Protein AF-A0A1E4FGD4-F1 (afdb_monomer)

Structure (mmCIF, N/CA/C/O backbone):
data_AF-A0A1E4FGD4-F1
#
_entry.id   AF-A0A1E4FGD4-F1
#
loop_
_atom_site.group_PDB
_atom_site.id
_atom_site.type_symbol
_atom_site.label_atom_id
_atom_site.label_alt_id
_atom_site.label_comp_id
_atom_site.label_asym_id
_atom_site.label_entity_id
_atom_site.label_seq_id
_atom_site.pdbx_PDB_ins_code
_atom_site.Cartn_x
_atom_site.Cartn_y
_atom_site.Cartn_z
_atom_site.occupancy
_atom_site.B_iso_or_equiv
_atom_site.auth_seq_id
_atom_site.auth_comp_id
_atom_site.auth_asym_id
_atom_site.auth_atom_id
_atom_site.pdbx_PDB_model_num
ATOM 1 N N . MET A 1 1 ? -43.524 16.448 -11.138 1.00 41.69 1 MET A N 1
ATOM 2 C CA . MET A 1 1 ? -42.774 15.942 -9.971 1.00 41.69 1 MET A CA 1
ATOM 3 C C . MET A 1 1 ? -41.305 16.224 -10.233 1.00 41.69 1 MET A C 1
ATOM 5 O O . MET A 1 1 ? -40.847 15.786 -11.282 1.00 41.69 1 MET A O 1
ATOM 9 N N . PRO A 1 2 ? -40.600 17.023 -9.417 1.00 45.53 2 PRO A N 1
ATOM 10 C CA . PRO A 1 2 ? -39.187 17.277 -9.657 1.00 45.53 2 PRO A CA 1
ATOM 11 C C . PRO A 1 2 ? -38.361 16.070 -9.196 1.00 45.53 2 PRO A C 1
ATOM 13 O O . PRO A 1 2 ? -38.647 15.473 -8.159 1.00 45.53 2 PRO A O 1
ATOM 16 N N . ALA A 1 3 ? -37.373 15.699 -10.008 1.00 41.44 3 ALA A N 1
ATOM 17 C CA . ALA A 1 3 ? -36.392 14.673 -9.699 1.00 41.44 3 ALA A CA 1
ATOM 18 C C . ALA A 1 3 ? -35.548 15.123 -8.499 1.00 41.44 3 ALA A C 1
ATOM 20 O O . ALA A 1 3 ? -34.995 16.223 -8.510 1.00 41.44 3 ALA A O 1
ATOM 21 N N . ALA A 1 4 ? -35.466 14.288 -7.464 1.00 45.78 4 ALA A N 1
ATOM 22 C CA . ALA A 1 4 ? -34.500 14.485 -6.396 1.00 45.78 4 ALA A CA 1
ATOM 23 C C . ALA A 1 4 ? -33.099 14.351 -7.007 1.00 45.78 4 ALA A C 1
ATOM 25 O O . ALA A 1 4 ? -32.748 13.295 -7.533 1.00 45.78 4 ALA A O 1
ATOM 26 N N . ALA A 1 5 ? -32.328 15.437 -6.982 1.00 44.16 5 ALA A N 1
ATOM 27 C CA . ALA A 1 5 ? -30.909 15.391 -7.277 1.00 44.16 5 ALA A CA 1
ATOM 28 C C . ALA A 1 5 ? -30.266 14.468 -6.238 1.00 44.16 5 ALA A C 1
ATOM 30 O O . ALA A 1 5 ? -30.234 14.783 -5.050 1.00 44.16 5 ALA A O 1
ATOM 31 N N . GLN A 1 6 ? -29.829 13.299 -6.688 1.00 41.84 6 GLN A N 1
ATOM 32 C CA . GLN A 1 6 ? -29.060 12.364 -5.889 1.00 41.84 6 GLN A CA 1
ATOM 33 C C . GLN A 1 6 ? -27.744 13.080 -5.574 1.00 41.84 6 GLN A C 1
ATOM 35 O O . GLN A 1 6 ? -26.890 13.224 -6.447 1.00 41.84 6 GLN A O 1
ATOM 40 N N . GLN A 1 7 ? -27.642 13.652 -4.370 1.00 39.31 7 GLN A N 1
ATOM 41 C CA . GLN A 1 7 ? -26.393 14.208 -3.864 1.00 39.31 7 GLN A CA 1
ATOM 42 C C . GLN A 1 7 ? -25.360 13.095 -3.982 1.00 39.31 7 GLN A C 1
ATOM 44 O O . GLN A 1 7 ? -25.524 12.037 -3.373 1.00 39.31 7 GLN A O 1
ATOM 49 N N . ALA A 1 8 ? -24.359 13.298 -4.841 1.00 45.09 8 ALA A N 1
ATOM 50 C CA . ALA A 1 8 ? -23.223 12.401 -4.911 1.00 45.09 8 ALA A CA 1
ATOM 51 C C . ALA A 1 8 ? -22.687 12.275 -3.483 1.00 45.09 8 ALA A C 1
ATOM 53 O O . ALA A 1 8 ? -22.388 13.291 -2.851 1.00 45.09 8 ALA A O 1
ATOM 54 N N . ALA A 1 9 ? -22.673 11.054 -2.948 1.00 55.31 9 ALA A N 1
ATOM 55 C CA . ALA A 1 9 ? -22.076 10.809 -1.648 1.00 55.31 9 ALA A CA 1
ATOM 56 C C . ALA A 1 9 ? -20.643 11.349 -1.699 1.00 55.31 9 ALA A C 1
ATOM 58 O O . ALA A 1 9 ? -19.926 11.092 -2.671 1.00 55.31 9 ALA A O 1
ATOM 59 N N . ALA A 1 10 ? -20.264 12.153 -0.705 1.00 64.50 10 ALA A N 1
ATOM 60 C CA . ALA A 1 10 ? -18.902 12.652 -0.610 1.00 64.50 10 ALA A CA 1
ATOM 61 C C . ALA A 1 10 ? -17.943 11.454 -0.632 1.00 64.50 10 ALA A C 1
ATOM 63 O O . ALA A 1 10 ? -18.216 10.428 -0.003 1.00 64.50 10 ALA A O 1
ATOM 64 N N . VAL A 1 11 ? -16.852 11.569 -1.391 1.00 75.19 11 VAL A N 1
ATOM 65 C CA . VAL A 1 11 ? -15.796 10.556 -1.371 1.00 75.19 11 VAL A CA 1
ATOM 66 C C . VAL A 1 11 ? -15.314 10.458 0.080 1.00 75.19 11 VAL A C 1
ATOM 68 O O . VAL A 1 11 ? -14.989 11.495 0.655 1.00 75.19 11 VAL A O 1
ATOM 71 N N . PRO A 1 12 ? -15.263 9.263 0.692 1.00 92.25 12 PRO A N 1
ATOM 72 C CA . PRO A 1 12 ? -14.857 9.084 2.091 1.00 92.25 12 PRO A CA 1
ATOM 73 C C . PRO A 1 12 ? -13.342 9.267 2.304 1.00 92.25 12 PRO A C 1
ATOM 75 O O . PRO A 1 12 ? -12.741 8.605 3.146 1.00 92.25 12 PRO A O 1
ATOM 78 N N . LEU A 1 13 ? -12.712 10.127 1.505 1.00 94.88 13 LEU A N 1
ATOM 79 C CA . LEU A 1 13 ? -11.293 10.429 1.507 1.00 94.88 13 LEU A CA 1
ATOM 80 C C . LEU A 1 13 ? -11.126 11.945 1.538 1.00 94.88 13 LEU A C 1
ATOM 82 O O . LEU A 1 13 ? -11.563 12.642 0.624 1.00 94.88 13 LEU A O 1
ATOM 86 N N . GLU A 1 14 ? -10.451 12.430 2.565 1.00 95.12 14 GLU A N 1
ATOM 87 C CA . GLU A 1 14 ? -10.064 13.829 2.708 1.00 95.12 14 GLU A CA 1
ATOM 88 C C . GLU A 1 14 ? -8.540 13.943 2.684 1.00 95.12 14 GLU A C 1
ATOM 90 O O . GLU A 1 14 ? -7.826 12.963 2.901 1.00 95.12 14 GLU A O 1
ATOM 95 N N . ALA A 1 15 ? -8.025 15.138 2.414 1.00 94.38 15 ALA A N 1
ATOM 96 C CA . ALA A 1 15 ? -6.596 15.409 2.428 1.00 94.38 15 ALA A CA 1
ATOM 97 C C . ALA A 1 15 ? -6.291 16.562 3.385 1.00 94.38 15 ALA A C 1
ATOM 99 O O . ALA A 1 15 ? -6.990 17.576 3.405 1.00 94.38 15 ALA A O 1
ATOM 100 N N . ASN A 1 16 ? -5.234 16.404 4.173 1.00 92.62 16 ASN A N 1
ATOM 101 C CA . ASN A 1 16 ? -4.597 17.486 4.912 1.00 92.62 16 ASN A CA 1
ATOM 102 C C . ASN A 1 16 ? -3.123 17.601 4.478 1.00 92.62 16 ASN A C 1
ATOM 104 O O . ASN A 1 16 ? -2.687 16.916 3.556 1.00 92.62 16 ASN A O 1
ATOM 108 N N . SER A 1 17 ? -2.350 18.483 5.113 1.00 87.81 17 SER A N 1
ATOM 109 C CA . SER A 1 17 ? -0.953 18.742 4.731 1.00 87.81 17 SER A CA 1
ATOM 110 C C . SER A 1 17 ? -0.006 17.552 4.912 1.00 87.81 17 SER A C 1
ATOM 112 O O . SER A 1 17 ? 1.088 17.568 4.359 1.00 87.81 17 SER A O 1
ATOM 114 N N . GLU A 1 18 ? -0.391 16.545 5.695 1.00 91.44 18 GLU A N 1
ATOM 115 C CA . GLU A 1 18 ? 0.477 15.421 6.068 1.00 91.44 18 GLU A CA 1
ATOM 116 C C . GLU A 1 18 ? -0.116 14.053 5.704 1.00 91.44 18 GLU A C 1
ATOM 118 O O . GLU A 1 18 ? 0.629 13.093 5.496 1.00 91.44 18 GLU A O 1
ATOM 123 N N . HIS A 1 19 ? -1.444 13.956 5.601 1.00 96.44 19 HIS A N 1
ATOM 124 C CA . HIS A 1 19 ? -2.150 12.693 5.446 1.00 96.44 19 HIS A CA 1
ATOM 125 C C . HIS A 1 19 ? -3.320 12.781 4.467 1.00 96.44 19 HIS A C 1
ATOM 127 O O . HIS A 1 19 ? -4.030 13.787 4.392 1.00 96.44 19 HIS A O 1
ATOM 133 N N . PHE A 1 20 ? -3.593 11.653 3.816 1.00 96.81 20 PHE A N 1
ATOM 134 C CA . PHE A 1 20 ? -4.940 11.326 3.370 1.00 96.81 20 PHE A CA 1
ATOM 135 C C . PHE A 1 20 ? -5.707 10.670 4.519 1.00 96.81 20 PHE A C 1
ATOM 137 O O . PHE A 1 20 ? -5.185 9.792 5.199 1.00 96.81 20 PHE A O 1
ATOM 144 N N . VAL A 1 21 ? -6.952 11.076 4.739 1.00 97.31 21 VAL A N 1
ATOM 145 C CA . VAL A 1 21 ? -7.809 10.557 5.807 1.00 97.31 21 VAL A CA 1
ATOM 146 C C . VAL A 1 21 ? -8.969 9.802 5.177 1.00 97.31 21 VAL A C 1
ATOM 148 O O . VAL A 1 21 ? -9.847 10.401 4.561 1.00 97.31 21 VAL A O 1
ATOM 151 N N . PHE A 1 22 ? -8.962 8.480 5.319 1.00 97.50 22 PHE A N 1
ATOM 152 C CA . PHE A 1 22 ? -9.988 7.586 4.795 1.00 97.50 22 PHE A CA 1
ATOM 153 C C . PHE A 1 22 ? -10.945 7.164 5.913 1.00 97.50 22 PHE A C 1
ATOM 155 O O . PHE A 1 22 ? -10.526 6.523 6.877 1.00 97.50 22 PHE A O 1
ATOM 162 N N . SER A 1 23 ? -12.226 7.518 5.794 1.00 97.00 23 SER A N 1
ATOM 163 C CA . SER A 1 23 ? -13.243 7.239 6.818 1.00 97.00 23 SER A CA 1
ATOM 164 C C . SER A 1 23 ? -14.278 6.244 6.312 1.00 97.00 23 SER A C 1
ATOM 166 O O . SER A 1 23 ? -15.094 6.567 5.454 1.00 97.00 23 SER A O 1
ATOM 168 N N . ALA A 1 24 ? -14.277 5.031 6.857 1.00 96.25 24 ALA A N 1
ATOM 169 C CA . ALA A 1 24 ? -15.190 3.975 6.442 1.00 96.25 24 ALA A CA 1
ATOM 170 C C . ALA A 1 24 ? -15.422 2.956 7.561 1.00 96.25 24 ALA A C 1
ATOM 172 O O . ALA A 1 24 ? -14.560 2.746 8.408 1.00 96.25 24 ALA A O 1
ATOM 173 N N . LEU A 1 25 ? -16.581 2.289 7.542 1.00 95.44 25 LEU A N 1
ATOM 174 C CA . LEU A 1 25 ? -16.908 1.185 8.461 1.00 95.44 25 LEU A CA 1
ATOM 175 C C . LEU A 1 25 ? -16.686 1.526 9.948 1.00 95.44 25 LEU A C 1
ATOM 177 O O . LEU A 1 25 ? -16.095 0.740 10.690 1.00 95.44 25 LEU A O 1
ATOM 181 N N . SER A 1 26 ? -17.127 2.717 10.367 1.00 95.56 26 SER A N 1
ATOM 182 C CA . SER A 1 26 ? -16.918 3.243 11.727 1.00 95.56 26 SER A CA 1
ATOM 183 C C . SER A 1 26 ? -15.444 3.277 12.153 1.00 95.56 26 SER A C 1
ATOM 185 O O . SER A 1 26 ? -15.111 3.094 13.324 1.00 95.56 26 SER A O 1
ATOM 187 N N . GLN A 1 27 ? -14.545 3.512 11.197 1.00 97.38 27 GLN A N 1
ATOM 188 C CA . GLN A 1 27 ? -13.118 3.698 11.422 1.00 97.38 27 GLN A CA 1
ATOM 189 C C . GLN A 1 27 ? -12.598 4.876 10.592 1.00 97.38 27 GLN A C 1
ATOM 191 O O . GLN A 1 27 ? -13.089 5.148 9.495 1.00 97.38 27 GLN A O 1
ATOM 196 N N . THR A 1 28 ? -11.569 5.544 11.102 1.00 97.56 28 THR A N 1
ATOM 197 C CA . THR A 1 28 ? -10.805 6.562 10.381 1.00 97.56 28 THR A CA 1
ATOM 198 C C . THR A 1 28 ? -9.353 6.124 10.307 1.00 97.56 28 THR A C 1
ATOM 200 O O . THR A 1 28 ? -8.720 5.844 11.325 1.00 97.56 28 THR A O 1
ATOM 203 N N . LEU A 1 29 ? -8.827 6.066 9.090 1.00 98.12 29 LEU A N 1
ATOM 204 C CA . LEU A 1 29 ? -7.449 5.717 8.791 1.00 98.12 29 LEU A CA 1
ATOM 205 C C . LEU A 1 29 ? -6.731 6.951 8.249 1.00 98.12 29 LEU A C 1
ATOM 207 O O . LEU A 1 29 ? -7.117 7.481 7.211 1.00 98.12 29 LEU A O 1
ATOM 211 N N . ALA A 1 30 ? -5.688 7.397 8.941 1.00 98.00 30 ALA A N 1
ATOM 212 C CA . ALA A 1 30 ? -4.770 8.413 8.443 1.00 98.00 30 ALA A CA 1
ATOM 213 C C . ALA A 1 30 ? -3.617 7.720 7.712 1.00 98.00 30 ALA A C 1
ATOM 215 O O . ALA A 1 30 ? -2.881 6.950 8.325 1.00 98.00 30 ALA A O 1
ATOM 216 N N . LEU A 1 31 ? -3.479 7.977 6.415 1.00 97.50 31 LEU A 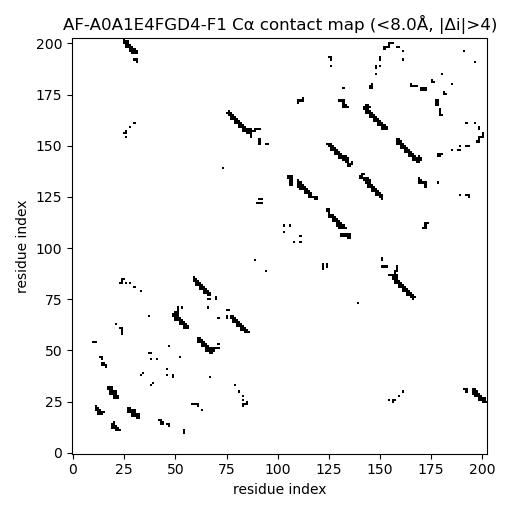N 1
ATOM 217 C CA . LEU A 1 31 ? -2.420 7.477 5.548 1.00 97.50 31 LEU A CA 1
ATOM 218 C C . LEU A 1 31 ? -1.416 8.614 5.317 1.00 97.50 31 LEU A C 1
ATOM 220 O O . LEU A 1 31 ? -1.851 9.676 4.873 1.00 97.50 31 LEU A O 1
ATOM 224 N N . PRO A 1 32 ? -0.103 8.435 5.534 1.00 97.00 32 PRO A N 1
ATOM 225 C CA . PRO A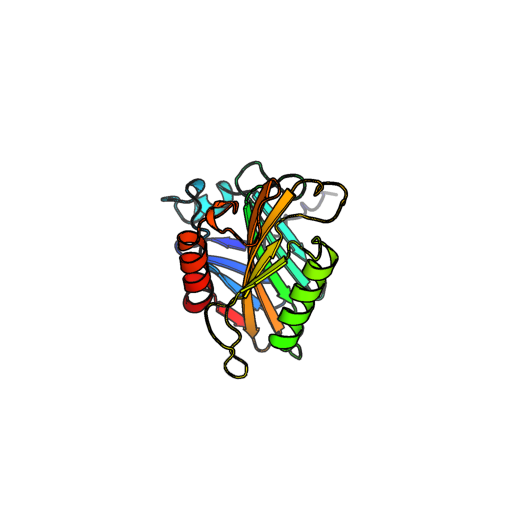 1 32 ? 0.875 9.451 5.152 1.00 97.00 32 PRO A CA 1
ATOM 226 C C . PRO A 1 32 ? 0.777 9.726 3.651 1.00 97.00 32 PRO A C 1
ATOM 228 O O . PRO A 1 32 ? 0.461 8.817 2.876 1.00 97.00 32 PRO A O 1
ATOM 231 N N . LEU A 1 33 ? 1.035 10.959 3.219 1.00 95.50 33 LEU A N 1
ATOM 232 C CA . LEU A 1 33 ? 1.022 11.265 1.787 1.00 95.50 33 LEU A CA 1
ATOM 233 C C . LEU A 1 33 ? 2.064 10.412 1.031 1.00 95.50 33 LEU A C 1
ATOM 235 O O . LEU A 1 33 ? 3.146 10.118 1.558 1.00 95.50 33 LEU A O 1
ATOM 239 N N . PRO A 1 34 ? 1.765 9.971 -0.204 1.00 93.19 34 PRO A N 1
ATOM 240 C CA . PRO A 1 34 ? 2.770 9.336 -1.028 1.00 93.19 34 PRO A CA 1
ATOM 241 C C . PRO A 1 34 ? 3.832 10.370 -1.432 1.00 93.19 34 PRO A C 1
ATOM 243 O O . PRO A 1 34 ? 3.542 11.549 -1.619 1.00 93.19 34 PRO A O 1
ATOM 246 N N . ASP A 1 35 ? 5.077 9.933 -1.573 1.00 87.50 35 ASP A N 1
ATOM 247 C CA . ASP A 1 35 ? 6.263 10.746 -1.878 1.00 87.50 35 ASP A CA 1
ATOM 248 C C . ASP A 1 35 ? 6.381 11.046 -3.378 1.00 87.50 35 ASP A C 1
ATOM 250 O O . ASP A 1 35 ? 7.458 11.148 -3.964 1.00 87.50 35 ASP A O 1
ATOM 254 N N . TRP A 1 36 ? 5.229 11.183 -4.023 1.00 91.62 36 TRP A N 1
ATOM 255 C CA . TRP A 1 36 ? 5.130 11.387 -5.449 1.00 91.62 36 TRP A CA 1
ATOM 256 C C . TRP A 1 36 ? 5.386 12.850 -5.787 1.00 91.62 36 TRP A C 1
ATOM 258 O O . TRP A 1 36 ? 4.797 13.763 -5.205 1.00 91.62 36 TRP A O 1
ATOM 268 N N . SER A 1 37 ? 6.250 13.082 -6.772 1.00 89.31 37 SER A N 1
ATOM 269 C CA . SER A 1 37 ? 6.649 14.431 -7.174 1.00 89.31 37 SER A CA 1
ATOM 270 C C . SER A 1 37 ? 5.470 15.290 -7.641 1.00 89.31 37 SER A C 1
ATOM 272 O O . SER A 1 37 ? 5.500 16.504 -7.455 1.00 89.31 37 SER A O 1
ATOM 274 N N . GLU A 1 38 ? 4.403 14.688 -8.176 1.00 88.00 38 GLU A N 1
ATOM 275 C CA . GLU A 1 38 ? 3.170 15.393 -8.548 1.00 88.00 38 GLU A CA 1
ATOM 276 C C . GLU A 1 38 ? 2.383 15.998 -7.369 1.00 88.00 38 GLU A C 1
ATOM 278 O O . GLU A 1 38 ? 1.573 16.904 -7.590 1.00 88.00 38 GLU A O 1
ATOM 283 N N . LEU A 1 39 ? 2.620 15.525 -6.141 1.00 90.50 39 LEU A N 1
ATOM 284 C CA . LEU A 1 39 ? 2.004 16.049 -4.917 1.00 90.50 39 LEU A CA 1
ATOM 285 C C . LEU A 1 39 ? 2.868 17.102 -4.218 1.00 90.50 39 LEU A C 1
ATOM 287 O O . LEU A 1 39 ? 2.376 17.833 -3.359 1.00 90.50 39 LEU A O 1
ATOM 291 N N . ALA A 1 40 ? 4.151 17.194 -4.571 1.00 88.25 40 ALA A N 1
ATOM 292 C CA . ALA A 1 40 ? 5.092 18.067 -3.887 1.00 88.25 40 ALA A CA 1
ATOM 293 C C . ALA A 1 40 ? 4.661 19.543 -3.976 1.00 88.25 40 ALA A C 1
ATOM 295 O O . ALA A 1 40 ? 4.494 20.100 -5.063 1.00 88.25 40 ALA A O 1
ATOM 296 N N . GLY A 1 41 ? 4.506 20.185 -2.814 1.00 85.00 41 GLY A N 1
ATOM 297 C CA . GLY A 1 41 ? 4.143 21.601 -2.707 1.00 85.00 41 GLY A CA 1
ATOM 298 C C . GLY A 1 41 ? 2.696 21.930 -3.086 1.00 85.00 41 GLY A C 1
ATOM 299 O O . GLY A 1 41 ? 2.381 23.105 -3.265 1.00 85.00 41 GLY A O 1
ATOM 300 N N . ALA A 1 42 ? 1.825 20.930 -3.242 1.00 90.31 42 ALA A N 1
ATOM 301 C CA . ALA A 1 42 ? 0.396 21.165 -3.389 1.00 90.31 42 ALA A CA 1
ATOM 302 C C . ALA A 1 42 ? -0.235 21.527 -2.035 1.00 90.31 42 ALA A C 1
ATOM 304 O O . ALA A 1 42 ? 0.081 20.922 -1.011 1.00 90.31 42 ALA A O 1
ATOM 305 N N . GLU A 1 43 ? -1.151 22.495 -2.049 1.00 92.19 43 GLU A N 1
ATOM 306 C CA . GLU A 1 43 ? -1.995 22.792 -0.892 1.00 92.19 43 GLU A CA 1
ATOM 307 C C . GLU A 1 43 ? -2.965 21.627 -0.622 1.00 92.19 43 GLU A C 1
ATOM 309 O O . GLU A 1 43 ? -3.336 20.913 -1.564 1.00 92.19 43 GLU A O 1
ATOM 314 N N . PRO A 1 44 ? -3.400 21.415 0.635 1.00 89.62 44 PRO A N 1
ATOM 315 C CA . PRO A 1 44 ? -4.211 20.257 1.006 1.00 89.62 44 PRO A CA 1
ATOM 316 C C . PRO A 1 44 ? -5.485 20.059 0.179 1.00 89.62 44 PRO A C 1
ATOM 318 O O . PRO A 1 44 ? -5.808 18.939 -0.213 1.00 89.62 44 PRO A O 1
ATOM 321 N N . ASP A 1 45 ? -6.184 21.148 -0.133 1.00 87.69 45 ASP A N 1
ATOM 322 C CA . ASP A 1 45 ? -7.412 21.152 -0.929 1.00 87.69 45 ASP A CA 1
ATOM 323 C C . ASP A 1 45 ? -7.177 20.791 -2.403 1.00 87.69 45 ASP A C 1
ATOM 325 O O . ASP A 1 45 ? -8.104 20.369 -3.090 1.00 87.69 45 ASP A O 1
ATOM 329 N N . MET A 1 46 ? -5.934 20.891 -2.880 1.00 91.38 46 MET A N 1
ATOM 330 C CA . MET A 1 46 ? -5.540 20.547 -4.244 1.00 91.38 46 MET A CA 1
ATOM 331 C C . MET A 1 46 ? -4.970 19.132 -4.380 1.00 91.38 46 MET A C 1
ATOM 333 O O . MET A 1 46 ? -4.767 18.679 -5.507 1.00 91.38 46 MET A O 1
ATOM 337 N N . LEU A 1 47 ? -4.664 18.430 -3.283 1.00 93.25 47 LEU A N 1
ATOM 338 C CA . LEU A 1 47 ? -3.983 17.129 -3.342 1.00 93.25 47 LEU A CA 1
ATOM 339 C C . LEU A 1 47 ? -4.799 16.081 -4.106 1.00 93.25 47 LEU A C 1
ATOM 341 O O . LEU A 1 47 ? -4.257 15.378 -4.957 1.00 93.25 47 LEU A O 1
ATOM 345 N N . LEU A 1 48 ? -6.109 16.008 -3.859 1.00 93.25 48 LEU A N 1
ATOM 346 C CA . LEU A 1 48 ? -6.979 15.030 -4.521 1.00 93.25 48 LEU A CA 1
ATOM 347 C C . LEU A 1 48 ? -7.171 15.319 -6.020 1.00 93.25 48 LEU A C 1
ATOM 349 O O . LEU A 1 48 ? -7.351 14.386 -6.799 1.00 93.25 48 LEU A O 1
ATOM 353 N N . ASP A 1 49 ? -7.017 16.573 -6.455 1.00 92.44 49 ASP A N 1
ATOM 354 C CA . ASP A 1 49 ? -7.064 16.961 -7.876 1.00 92.44 49 ASP A CA 1
ATOM 355 C C . ASP A 1 49 ? -5.798 16.548 -8.659 1.00 92.44 49 ASP A C 1
ATOM 357 O O . ASP A 1 49 ? -5.735 16.634 -9.897 1.00 92.44 49 ASP A O 1
ATOM 361 N N . ARG A 1 50 ? -4.745 16.137 -7.945 1.00 94.25 50 ARG A N 1
ATOM 362 C CA . ARG A 1 50 ? -3.447 15.728 -8.505 1.00 94.25 50 ARG A CA 1
ATOM 363 C C . ARG A 1 50 ? -3.328 14.220 -8.688 1.00 94.25 50 ARG A C 1
ATOM 365 O O . ARG A 1 50 ? -2.317 13.772 -9.219 1.00 94.25 50 ARG A O 1
ATOM 372 N N . VAL A 1 51 ? -4.344 13.456 -8.298 1.00 95.00 51 VAL A N 1
ATOM 373 C CA . VAL A 1 51 ? -4.358 11.989 -8.349 1.00 95.00 51 VAL A CA 1
ATOM 374 C C . VAL A 1 51 ? -5.649 11.477 -8.973 1.00 95.00 51 VAL A C 1
ATOM 376 O O . VAL A 1 51 ? -6.579 12.227 -9.260 1.00 95.00 51 VAL A O 1
ATOM 379 N N . SER A 1 52 ? -5.695 10.180 -9.248 1.00 95.00 52 SER A N 1
ATOM 380 C CA . SER A 1 52 ? -6.926 9.470 -9.595 1.00 95.00 52 SER A CA 1
ATOM 381 C C . SER A 1 52 ? -7.294 8.549 -8.438 1.00 95.00 52 SER A C 1
ATOM 383 O O . SER A 1 52 ? -6.451 7.793 -7.970 1.00 95.00 52 SER A O 1
ATOM 385 N N . VAL A 1 53 ? -8.531 8.642 -7.945 1.00 94.75 53 VAL A N 1
ATOM 386 C CA . VAL A 1 53 ? -8.990 7.918 -6.750 1.00 94.75 53 VAL A CA 1
ATOM 387 C C . VAL A 1 53 ? -10.134 6.978 -7.121 1.00 94.75 53 VAL A C 1
ATOM 389 O O . VAL A 1 53 ? -11.125 7.400 -7.715 1.00 94.75 53 VAL A O 1
ATOM 392 N N . SER A 1 54 ? -10.007 5.710 -6.740 1.00 95.12 54 SER A N 1
ATOM 393 C CA . SER A 1 54 ? -11.064 4.698 -6.791 1.00 95.12 54 SER A CA 1
ATOM 394 C C . SER A 1 54 ? -11.428 4.308 -5.363 1.00 95.12 54 SER A C 1
ATOM 396 O O . SER A 1 54 ? -10.557 3.959 -4.567 1.00 95.12 54 SER A O 1
ATOM 398 N N . VAL A 1 55 ? -12.715 4.374 -5.022 1.00 95.31 55 VAL A N 1
ATOM 399 C CA . VAL A 1 55 ? -13.231 3.915 -3.727 1.00 95.31 55 VAL A CA 1
ATOM 400 C C . VAL A 1 55 ? -14.256 2.820 -3.962 1.00 95.31 55 VAL A C 1
ATOM 402 O O . VAL A 1 55 ? -15.160 2.961 -4.787 1.00 95.31 55 VAL A O 1
ATOM 405 N N . ARG A 1 56 ? -14.130 1.728 -3.210 1.00 95.25 56 ARG A N 1
ATOM 406 C CA . ARG A 1 56 ? -15.097 0.630 -3.180 1.00 95.25 56 ARG A CA 1
ATOM 407 C C . ARG A 1 56 ? -15.417 0.297 -1.741 1.00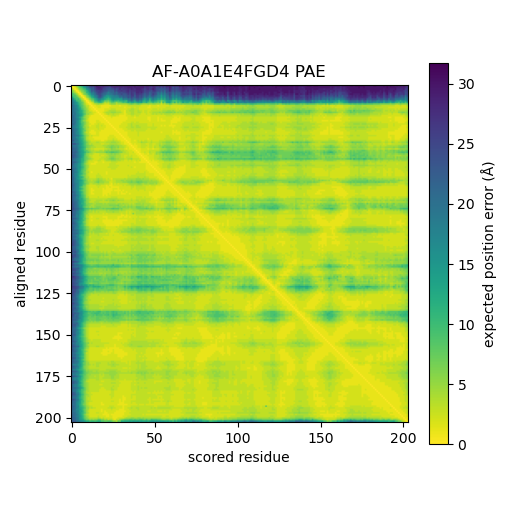 95.25 56 ARG A C 1
ATOM 409 O O . ARG A 1 56 ? -14.508 0.178 -0.929 1.00 95.25 56 ARG A O 1
ATOM 416 N N . GLN A 1 57 ? -16.690 0.122 -1.434 1.00 94.69 57 GLN A N 1
ATOM 417 C CA . GLN A 1 57 ? -17.119 -0.278 -0.106 1.00 94.69 57 GLN A CA 1
ATOM 418 C C . GLN A 1 57 ? -18.248 -1.295 -0.215 1.00 94.69 57 GLN A C 1
ATOM 420 O O . GLN A 1 57 ? -19.197 -1.095 -0.974 1.00 94.69 57 GLN A O 1
ATOM 425 N N . ASP A 1 58 ? -18.119 -2.365 0.556 1.00 92.88 58 ASP A N 1
ATOM 426 C CA . ASP A 1 58 ? -19.178 -3.306 0.894 1.00 92.88 58 ASP A CA 1
ATOM 427 C C . ASP A 1 58 ? -19.415 -3.296 2.417 1.00 92.88 58 ASP A C 1
ATOM 429 O O . ASP A 1 58 ? -18.896 -2.434 3.131 1.00 92.88 58 ASP A O 1
ATOM 433 N N . ASP A 1 59 ? -20.238 -4.218 2.918 1.00 91.69 59 ASP A N 1
ATOM 434 C CA . ASP A 1 59 ? -20.634 -4.258 4.330 1.00 91.69 59 ASP A CA 1
ATOM 435 C C . ASP A 1 59 ? -19.456 -4.498 5.291 1.00 91.69 59 ASP A C 1
ATOM 437 O O . ASP A 1 59 ? -19.530 -4.103 6.457 1.00 91.69 59 ASP A O 1
ATOM 441 N N . ASN A 1 60 ? -18.377 -5.144 4.829 1.00 94.38 60 ASN A N 1
ATOM 442 C CA . ASN A 1 60 ? -17.270 -5.572 5.687 1.00 94.38 60 ASN A CA 1
ATOM 443 C C . ASN A 1 60 ? -15.884 -5.098 5.248 1.00 94.38 60 ASN A C 1
ATOM 445 O O . ASN A 1 60 ? -14.930 -5.235 6.016 1.00 94.38 60 ASN A O 1
ATOM 449 N N . LEU A 1 61 ? -15.765 -4.554 4.041 1.00 96.25 61 LEU A N 1
ATOM 450 C CA . LEU A 1 61 ? -14.532 -4.061 3.455 1.00 96.25 61 LEU A CA 1
ATOM 451 C C . LEU A 1 61 ? -14.775 -2.711 2.782 1.00 96.25 61 LEU A C 1
ATOM 453 O O . LEU A 1 61 ? -15.628 -2.562 1.912 1.00 96.25 61 LEU A O 1
ATOM 457 N N . ALA A 1 62 ? -13.944 -1.738 3.130 1.00 97.44 62 ALA A N 1
ATOM 458 C CA . ALA A 1 62 ? -13.798 -0.501 2.388 1.00 97.44 62 ALA A CA 1
ATOM 459 C C . ALA A 1 62 ? -12.373 -0.398 1.849 1.00 97.44 62 ALA A C 1
ATOM 461 O O . ALA A 1 62 ? -11.402 -0.664 2.555 1.00 97.44 62 ALA A O 1
ATOM 462 N N . ARG A 1 63 ? -12.238 -0.013 0.587 1.00 97.62 63 ARG A N 1
ATOM 463 C CA . ARG A 1 63 ? -10.970 0.112 -0.118 1.00 97.62 63 ARG A CA 1
ATOM 464 C C . ARG A 1 63 ? -10.883 1.467 -0.790 1.00 97.62 63 ARG A C 1
ATOM 466 O O . ARG A 1 63 ? -11.822 1.887 -1.465 1.00 97.62 63 ARG A O 1
ATOM 473 N N . VAL A 1 64 ? -9.720 2.085 -0.657 1.00 97.69 64 VAL A N 1
ATOM 474 C CA . VAL A 1 64 ? -9.309 3.245 -1.439 1.00 97.69 64 VAL A CA 1
ATOM 475 C C . VAL A 1 64 ? -8.032 2.901 -2.197 1.00 97.69 64 VAL A C 1
ATOM 477 O O . VAL A 1 64 ? -7.101 2.325 -1.633 1.00 97.69 64 VAL A O 1
ATOM 480 N N . GLU A 1 65 ? -8.019 3.220 -3.483 1.00 97.69 65 GLU A N 1
ATOM 481 C CA . GLU A 1 65 ? -6.873 3.082 -4.379 1.00 97.69 65 GLU A CA 1
ATOM 482 C C . GLU A 1 65 ? -6.619 4.443 -5.026 1.00 97.69 65 GLU A C 1
ATOM 484 O O . GLU A 1 65 ? -7.524 5.066 -5.583 1.00 97.69 65 GLU A O 1
ATOM 489 N N . ILE A 1 66 ? -5.388 4.914 -4.901 1.00 97.31 66 ILE A N 1
ATOM 490 C CA . ILE A 1 66 ? -4.900 6.207 -5.355 1.00 97.31 66 ILE A CA 1
ATOM 491 C C . ILE A 1 66 ? -3.822 5.918 -6.394 1.00 97.31 66 ILE A C 1
ATOM 493 O O . ILE A 1 66 ? -2.918 5.116 -6.163 1.00 97.31 66 ILE A O 1
ATOM 497 N N . PHE A 1 67 ? -3.928 6.577 -7.538 1.00 96.81 67 PHE A N 1
ATOM 498 C CA . PHE A 1 67 ? -3.037 6.421 -8.680 1.00 96.81 67 PHE A CA 1
ATOM 499 C C . PHE A 1 67 ? -2.467 7.782 -9.090 1.00 96.81 67 PHE A C 1
ATOM 501 O O . PHE A 1 67 ? -3.139 8.807 -8.889 1.00 96.81 67 PHE A O 1
ATOM 508 N N . PRO A 1 68 ? -1.284 7.821 -9.730 1.00 94.94 68 PRO A N 1
ATOM 509 C CA . PRO A 1 68 ? -0.838 8.993 -10.470 1.00 94.94 68 PRO A CA 1
ATOM 510 C C . PRO A 1 68 ? -1.934 9.499 -11.413 1.00 94.94 68 PRO A C 1
ATOM 512 O O . PRO A 1 68 ? -2.709 8.724 -11.982 1.00 94.94 68 PRO A O 1
ATOM 515 N N . ARG A 1 69 ? -2.032 10.818 -11.593 1.00 92.44 69 ARG A N 1
ATOM 516 C CA . ARG A 1 69 ? -3.087 11.400 -12.432 1.00 92.44 69 ARG A CA 1
ATOM 517 C C . ARG A 1 69 ? -3.031 10.862 -13.861 1.00 92.44 69 ARG A C 1
ATOM 519 O O . ARG A 1 69 ? -2.027 11.013 -14.549 1.00 92.44 69 ARG A O 1
ATOM 526 N N . GLY A 1 70 ? -4.160 10.330 -14.325 1.00 90.31 70 GLY A N 1
ATOM 527 C CA . GLY A 1 70 ? -4.290 9.744 -15.661 1.00 90.31 70 GLY A CA 1
ATOM 528 C C . GLY A 1 70 ? -4.032 8.236 -15.708 1.00 90.31 70 GLY A C 1
ATOM 529 O O . GLY A 1 70 ? -4.283 7.628 -16.747 1.00 90.31 70 GLY A O 1
ATOM 530 N N . GLU A 1 71 ? -3.593 7.634 -14.602 1.00 94.44 71 GLU A N 1
ATOM 531 C CA . GLU A 1 71 ? -3.547 6.183 -14.405 1.00 94.44 71 GLU A CA 1
ATOM 532 C C . GLU A 1 71 ? -4.822 5.674 -13.703 1.00 94.44 71 GLU A C 1
ATOM 534 O O . GLU A 1 71 ? -5.665 6.449 -13.241 1.00 94.44 71 GLU A O 1
ATOM 539 N N . GLY A 1 72 ? -4.985 4.351 -13.636 1.00 92.19 72 GLY A N 1
ATOM 540 C CA . GLY A 1 72 ? -6.094 3.713 -12.928 1.00 92.19 72 GLY A CA 1
ATOM 541 C C . GLY A 1 72 ? -5.991 2.190 -12.923 1.00 92.19 72 GLY A C 1
ATOM 542 O O . GLY A 1 72 ? -5.007 1.620 -13.384 1.00 92.19 72 GLY A O 1
ATOM 543 N N . GLU A 1 73 ? -7.036 1.504 -12.456 1.00 87.56 73 GLU A N 1
ATOM 544 C CA . GLU A 1 73 ? -7.009 0.044 -12.240 1.00 87.56 73 GLU A CA 1
ATOM 545 C C . GLU A 1 73 ? -6.559 -0.774 -13.464 1.00 87.56 73 GLU A C 1
ATOM 547 O O . GLU A 1 73 ? -5.898 -1.799 -13.311 1.00 87.56 73 GLU A O 1
ATOM 552 N N . ALA A 1 74 ? -6.883 -0.321 -14.678 1.00 87.19 74 ALA A N 1
ATOM 553 C CA . ALA A 1 74 ? -6.501 -1.014 -15.906 1.00 87.19 74 ALA A CA 1
ATOM 554 C C . ALA A 1 74 ? -5.003 -0.888 -16.234 1.00 87.19 74 ALA A C 1
ATOM 556 O O . ALA A 1 74 ? -4.415 -1.825 -16.768 1.00 87.19 74 ALA A O 1
ATOM 557 N N . ILE A 1 75 ? -4.399 0.274 -15.965 1.00 87.19 75 ILE A N 1
ATOM 558 C CA . ILE A 1 75 ? -3.006 0.589 -16.296 1.00 87.19 75 ILE A CA 1
ATOM 559 C C . ILE A 1 75 ? -2.476 1.540 -15.227 1.00 87.19 75 ILE A C 1
ATOM 561 O O . ILE A 1 75 ? -2.932 2.679 -15.118 1.00 87.19 75 ILE A O 1
ATOM 565 N N . TRP A 1 76 ? -1.494 1.062 -14.473 1.00 93.69 76 TRP A N 1
ATOM 566 C CA . TRP A 1 76 ? -0.827 1.830 -13.428 1.00 93.69 76 TRP A CA 1
ATOM 567 C C . TRP A 1 76 ? 0.621 1.375 -13.247 1.00 93.69 76 TRP A C 1
ATOM 569 O O . TRP A 1 76 ? 0.931 0.190 -13.424 1.00 93.69 76 TRP A O 1
ATOM 579 N N . SER A 1 77 ? 1.482 2.327 -12.907 1.00 92.88 77 SER A N 1
ATOM 580 C CA . SER A 1 77 ? 2.899 2.142 -12.587 1.00 92.88 77 SER A CA 1
ATOM 581 C C . SER A 1 77 ? 3.154 2.237 -11.083 1.00 92.88 77 SER A C 1
ATOM 583 O O . SER A 1 77 ? 4.007 1.533 -10.546 1.00 92.88 77 SER A O 1
ATOM 585 N N . ARG A 1 78 ? 2.371 3.075 -10.394 1.00 95.25 78 ARG A N 1
ATOM 586 C CA . ARG A 1 78 ? 2.365 3.218 -8.938 1.00 95.25 78 ARG A CA 1
ATOM 587 C C . ARG A 1 78 ? 0.932 3.163 -8.430 1.00 95.25 78 ARG A C 1
ATOM 589 O O . ARG A 1 78 ? 0.034 3.748 -9.034 1.00 95.25 78 ARG A O 1
ATOM 596 N N . LEU A 1 79 ? 0.729 2.480 -7.316 1.00 96.94 79 LEU A N 1
ATOM 597 C CA . LEU A 1 79 ? -0.533 2.469 -6.595 1.00 96.94 79 LEU A CA 1
ATOM 598 C C . LEU A 1 79 ? -0.246 2.749 -5.126 1.00 96.94 79 LEU A C 1
ATOM 600 O O . LEU A 1 79 ? 0.682 2.196 -4.544 1.00 96.94 79 LEU A O 1
ATOM 604 N N . TYR A 1 80 ? -1.053 3.612 -4.524 1.00 98.12 80 TYR A N 1
ATOM 605 C CA . TYR A 1 80 ? -1.072 3.831 -3.086 1.00 98.12 80 TYR A CA 1
ATOM 606 C C . TYR A 1 80 ? -2.484 3.605 -2.579 1.00 98.12 80 TYR A C 1
ATOM 608 O O . TYR A 1 80 ? -3.443 4.039 -3.211 1.00 98.12 80 TYR A O 1
ATOM 616 N N . GLY A 1 81 ? -2.664 2.919 -1.461 1.00 97.62 81 GLY A N 1
ATOM 617 C CA . GLY A 1 81 ? -4.016 2.594 -1.048 1.00 97.62 81 GLY A CA 1
ATOM 618 C C . GLY A 1 81 ? -4.145 2.085 0.363 1.00 97.62 81 GLY A C 1
ATOM 619 O O . GLY A 1 81 ? -3.176 1.865 1.088 1.00 97.62 81 GLY A O 1
ATOM 620 N N . ALA A 1 82 ? -5.401 1.873 0.732 1.00 98.38 82 ALA A N 1
ATOM 621 C CA . ALA A 1 82 ? -5.747 1.218 1.971 1.00 98.38 82 ALA A CA 1
ATOM 622 C C . ALA A 1 82 ? -6.963 0.311 1.833 1.00 98.38 82 ALA A C 1
ATOM 624 O O . ALA A 1 82 ? -7.808 0.473 0.949 1.00 98.38 82 ALA A O 1
ATOM 625 N N . ARG A 1 83 ? -7.029 -0.663 2.736 1.00 98.00 83 ARG A N 1
ATOM 626 C CA . ARG A 1 83 ? -8.187 -1.528 2.962 1.00 98.00 83 ARG A CA 1
ATOM 627 C C . ARG A 1 83 ? -8.527 -1.466 4.440 1.00 98.00 83 ARG A C 1
ATOM 629 O O . ARG A 1 83 ? -7.635 -1.620 5.263 1.00 98.00 83 ARG A O 1
ATOM 636 N N . VAL A 1 84 ? -9.792 -1.249 4.761 1.00 98.06 84 VAL A N 1
ATOM 637 C CA . VAL A 1 84 ? -10.340 -1.229 6.118 1.00 98.06 84 VAL A CA 1
ATOM 638 C C . VAL A 1 84 ? -11.372 -2.341 6.205 1.00 98.06 84 VAL A C 1
ATOM 640 O O . VAL A 1 84 ? -12.256 -2.425 5.355 1.00 98.06 84 VAL A O 1
ATOM 643 N N . PHE A 1 85 ? -11.259 -3.184 7.223 1.00 97.38 85 PHE A N 1
ATOM 644 C CA . PHE A 1 85 ? -12.140 -4.320 7.468 1.00 97.38 85 PHE A CA 1
ATOM 645 C C . PHE A 1 85 ? -12.878 -4.116 8.795 1.00 97.38 85 PHE A C 1
ATOM 647 O O . PHE A 1 85 ? -12.253 -3.734 9.784 1.00 97.38 85 PHE A O 1
ATOM 654 N N . SER A 1 86 ? -14.177 -4.416 8.866 1.00 96.00 86 SER A N 1
ATOM 655 C CA . SER A 1 86 ? -14.994 -4.331 10.099 1.00 96.00 86 SER A CA 1
ATOM 656 C C . SER A 1 86 ? -14.913 -5.594 10.981 1.00 96.00 86 SER A C 1
ATOM 658 O O . SER A 1 86 ? -15.879 -6.002 11.624 1.00 96.00 86 SER A O 1
ATOM 660 N N . GLN A 1 87 ? -13.756 -6.262 10.996 1.00 94.69 87 GLN A N 1
ATOM 661 C CA . GLN A 1 87 ? -13.553 -7.556 11.657 1.00 94.69 87 GLN A CA 1
ATOM 662 C C . GLN A 1 87 ? -12.690 -7.408 12.918 1.00 94.69 87 GLN A C 1
ATOM 664 O O . GLN A 1 87 ? -11.491 -7.676 12.887 1.00 94.69 87 GLN A O 1
ATOM 669 N N . ALA A 1 88 ? -13.291 -6.982 14.032 1.00 94.00 88 ALA A N 1
ATOM 670 C CA . ALA A 1 88 ? -12.583 -6.722 15.298 1.00 94.00 88 ALA A CA 1
ATOM 671 C C . ALA A 1 88 ? -11.776 -7.932 15.828 1.00 94.00 88 ALA A C 1
ATOM 673 O O . ALA A 1 88 ? -10.672 -7.779 16.367 1.00 94.00 88 ALA A O 1
ATOM 674 N N . ASP A 1 89 ? -12.287 -9.145 15.606 1.00 94.94 89 ASP A N 1
ATOM 675 C CA . ASP A 1 89 ? -11.652 -10.393 16.047 1.00 94.94 89 ASP A CA 1
ATOM 676 C C . ASP A 1 89 ? -10.478 -10.835 15.153 1.00 94.94 89 ASP A C 1
ATOM 678 O O . ASP A 1 89 ? -9.729 -11.746 15.513 1.00 94.94 89 ASP A O 1
ATOM 682 N N . MET A 1 90 ? -10.271 -10.201 13.992 1.00 95.00 90 MET A N 1
ATOM 683 C CA . MET A 1 90 ? -9.144 -10.528 13.119 1.00 95.00 90 MET A CA 1
ATOM 684 C C . MET A 1 90 ? -7.818 -10.115 13.774 1.00 95.00 90 MET A C 1
ATOM 686 O O . MET A 1 90 ? -7.665 -9.012 14.308 1.00 95.00 90 MET A O 1
ATOM 690 N N . THR A 1 91 ? -6.829 -11.009 13.732 1.00 95.19 91 THR A N 1
ATOM 691 C CA . THR A 1 91 ? -5.458 -10.697 14.160 1.00 95.19 91 THR A CA 1
ATOM 692 C C . THR A 1 91 ? -4.655 -10.121 12.994 1.00 95.19 91 THR A C 1
ATOM 694 O O . THR A 1 91 ? -4.882 -10.486 11.836 1.00 95.19 91 THR A O 1
ATOM 697 N N . LEU A 1 92 ? -3.674 -9.263 13.285 1.00 95.62 92 LEU A N 1
ATOM 698 C CA . LEU A 1 92 ? -2.782 -8.726 12.251 1.00 95.62 92 LEU A CA 1
ATOM 699 C C . LEU A 1 92 ? -1.950 -9.828 11.582 1.00 95.62 92 LEU A C 1
ATOM 701 O O . LEU A 1 92 ? -1.733 -9.790 10.374 1.00 95.62 92 LEU A O 1
ATOM 705 N N . ALA A 1 93 ? -1.565 -10.864 12.332 1.00 94.88 93 ALA A N 1
ATOM 706 C CA . ALA A 1 93 ? -0.872 -12.028 11.788 1.00 94.88 93 ALA A CA 1
ATOM 707 C C . ALA A 1 93 ? -1.733 -12.805 10.774 1.00 94.88 93 ALA A C 1
ATOM 709 O O . ALA A 1 93 ? -1.233 -13.204 9.717 1.00 94.88 93 ALA A O 1
ATOM 710 N N . SER A 1 94 ? -3.030 -12.991 11.056 1.00 94.69 94 SER A N 1
ATOM 711 C CA . SER A 1 94 ? -3.971 -13.616 10.117 1.00 94.69 94 SER A CA 1
ATOM 712 C C . SER A 1 94 ? -4.148 -12.773 8.853 1.00 94.69 94 SER A C 1
ATOM 714 O O . SER A 1 94 ? -4.109 -13.321 7.753 1.00 94.69 94 SER A O 1
ATOM 716 N N . LEU A 1 95 ? -4.281 -11.450 8.998 1.00 95.38 95 LEU A N 1
ATOM 717 C CA . LEU A 1 95 ? -4.389 -10.524 7.868 1.00 95.38 95 LEU A CA 1
ATOM 718 C C . LEU A 1 95 ? -3.134 -10.558 6.982 1.00 95.38 95 LEU A C 1
ATOM 720 O O . LEU A 1 95 ? -3.240 -10.715 5.766 1.00 95.38 95 LEU A O 1
ATOM 724 N N . ARG A 1 96 ? -1.942 -10.486 7.588 1.00 95.62 96 ARG A N 1
ATOM 725 C CA . ARG A 1 96 ? -0.661 -10.595 6.875 1.00 95.62 96 ARG A CA 1
ATOM 726 C C . ARG A 1 96 ? -0.535 -11.917 6.126 1.00 95.62 96 ARG A C 1
ATOM 728 O O . ARG A 1 96 ? -0.157 -11.914 4.959 1.00 95.62 96 ARG A O 1
ATOM 735 N N . SER A 1 97 ? -0.891 -13.030 6.766 1.00 94.50 97 SER A N 1
ATOM 736 C CA . SER A 1 97 ? -0.843 -14.358 6.137 1.00 94.50 97 SER A CA 1
ATOM 737 C C . SER A 1 97 ? -1.765 -14.436 4.918 1.00 94.50 97 SER A C 1
ATOM 739 O O . SER A 1 97 ? -1.352 -14.912 3.865 1.00 94.50 97 SER A O 1
ATOM 741 N N . ALA A 1 98 ? -2.983 -13.893 5.020 1.00 93.75 98 ALA A N 1
ATOM 742 C CA . ALA A 1 98 ? -3.919 -13.853 3.900 1.00 93.75 98 ALA A CA 1
ATOM 743 C C . ALA A 1 98 ? -3.377 -13.043 2.707 1.00 93.75 98 ALA A C 1
ATOM 745 O O . ALA A 1 98 ? -3.583 -13.435 1.558 1.00 93.75 98 ALA A O 1
ATOM 746 N N . ILE A 1 99 ? -2.663 -11.942 2.965 1.00 92.44 99 ILE A N 1
ATOM 747 C CA . ILE A 1 99 ? -2.024 -11.138 1.913 1.00 92.44 99 ILE A CA 1
ATOM 748 C C . ILE A 1 99 ? -0.863 -11.899 1.267 1.00 92.44 99 ILE A C 1
ATOM 750 O O . ILE A 1 99 ? -0.821 -11.990 0.041 1.00 92.44 99 ILE A O 1
ATOM 754 N N . ILE A 1 100 ? 0.028 -12.502 2.063 1.00 92.94 100 ILE A N 1
ATOM 755 C CA . ILE A 1 100 ? 1.126 -13.344 1.551 1.00 92.94 100 ILE A CA 1
ATOM 756 C C . ILE A 1 100 ? 0.573 -14.440 0.632 1.00 92.94 100 ILE A C 1
ATOM 758 O O . ILE A 1 100 ? 1.074 -14.636 -0.473 1.00 92.94 100 ILE A O 1
ATOM 762 N N . ASP A 1 101 ? -0.503 -15.103 1.051 1.00 92.81 101 ASP A N 1
ATOM 763 C CA . ASP A 1 101 ? -1.150 -16.165 0.285 1.00 92.81 101 ASP A CA 1
ATOM 764 C C . ASP A 1 101 ? -1.704 -15.690 -1.065 1.00 92.81 101 ASP A C 1
ATOM 766 O O . ASP A 1 101 ? -1.665 -16.434 -2.047 1.00 92.81 101 ASP A O 1
ATOM 770 N N . VAL A 1 102 ? -2.264 -14.476 -1.141 1.00 88.50 102 VAL A N 1
ATOM 771 C CA . VAL A 1 102 ? -2.737 -13.903 -2.414 1.00 88.50 102 VAL A CA 1
ATOM 772 C C . VAL A 1 102 ? -1.571 -13.761 -3.381 1.00 88.50 102 VAL A C 1
ATOM 774 O O . VAL A 1 102 ? -1.648 -14.247 -4.508 1.00 88.50 102 VAL A O 1
ATOM 777 N N . TYR A 1 103 ? -0.479 -13.170 -2.917 1.00 85.50 103 TYR A N 1
ATOM 778 C CA . TYR A 1 103 ? 0.692 -12.902 -3.735 1.00 85.50 103 TYR A CA 1
ATOM 779 C C . TYR A 1 103 ? 1.467 -14.163 -4.139 1.00 85.50 103 TYR A C 1
ATOM 781 O O . TYR A 1 103 ? 1.912 -14.290 -5.282 1.00 85.50 103 TYR A O 1
ATOM 789 N N . ALA A 1 104 ? 1.541 -15.153 -3.249 1.00 88.75 104 ALA A N 1
ATOM 790 C CA . ALA A 1 104 ? 2.106 -16.465 -3.553 1.00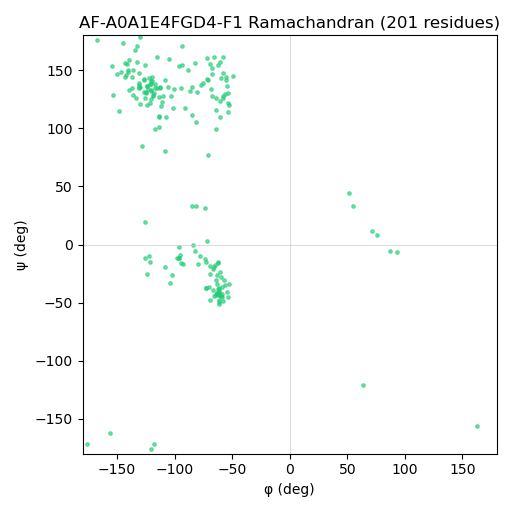 88.75 104 ALA A CA 1
ATOM 791 C C . ALA A 1 104 ? 1.350 -17.198 -4.679 1.00 88.75 104 ALA A C 1
ATOM 793 O O . ALA A 1 104 ? 1.916 -18.068 -5.337 1.00 88.75 104 ALA A O 1
ATOM 794 N N . ARG A 1 105 ? 0.073 -16.856 -4.911 1.00 90.25 105 ARG A N 1
ATOM 795 C CA . ARG A 1 105 ? -0.763 -17.439 -5.973 1.00 90.25 105 ARG A CA 1
ATOM 796 C C . ARG A 1 105 ? -0.745 -16.655 -7.284 1.00 90.25 105 ARG A C 1
ATOM 798 O O . ARG A 1 105 ? -1.184 -17.205 -8.290 1.00 90.25 105 ARG A O 1
ATOM 805 N N . THR A 1 106 ? -0.297 -15.401 -7.289 1.00 91.25 106 THR A N 1
ATOM 806 C CA . THR A 1 106 ? -0.281 -14.550 -8.493 1.00 91.25 106 THR A CA 1
ATOM 807 C C . THR A 1 106 ? 1.105 -14.435 -9.116 1.00 91.25 106 THR A C 1
ATOM 809 O O . THR A 1 106 ? 1.208 -14.237 -10.328 1.00 91.25 106 THR A O 1
ATOM 812 N N . CYS A 1 107 ? 2.164 -14.591 -8.324 1.00 93.62 107 CYS A N 1
ATOM 813 C CA . CYS A 1 107 ? 3.540 -14.492 -8.788 1.00 93.62 107 CYS A CA 1
ATOM 814 C C . CYS A 1 107 ? 4.144 -15.853 -9.173 1.00 93.62 107 CYS A C 1
ATOM 816 O O . CYS A 1 107 ? 3.746 -16.901 -8.658 1.00 93.62 107 CYS A O 1
ATOM 818 N N . ARG A 1 108 ? 5.138 -15.860 -10.068 1.00 93.69 108 ARG A N 1
ATOM 819 C CA . ARG A 1 108 ? 5.926 -17.065 -10.350 1.00 93.69 108 ARG A CA 1
ATOM 820 C C . ARG A 1 108 ? 6.774 -17.439 -9.138 1.00 93.69 108 ARG A C 1
ATOM 822 O O . ARG A 1 108 ? 7.551 -16.622 -8.652 1.00 93.69 108 ARG A O 1
ATOM 829 N N . ALA A 1 109 ? 6.672 -18.695 -8.707 1.00 88.62 109 ALA A N 1
ATOM 830 C CA . ALA A 1 109 ? 7.265 -19.188 -7.462 1.00 88.62 109 ALA A CA 1
ATOM 831 C C . ALA A 1 109 ? 8.790 -18.987 -7.344 1.00 88.62 109 ALA A C 1
ATOM 833 O O . ALA A 1 109 ? 9.292 -18.816 -6.239 1.00 88.62 109 ALA A O 1
ATOM 834 N N . ASP A 1 110 ? 9.520 -18.992 -8.462 1.00 89.81 110 ASP A N 1
ATOM 835 C CA . ASP A 1 110 ? 10.974 -18.792 -8.531 1.00 89.81 110 ASP A CA 1
ATOM 836 C C . ASP A 1 110 ? 11.404 -17.315 -8.540 1.00 89.81 110 ASP A C 1
ATOM 838 O O . ASP A 1 110 ? 12.595 -17.023 -8.565 1.00 89.81 110 ASP A O 1
ATOM 842 N N . THR A 1 111 ? 10.448 -16.384 -8.500 1.00 91.50 111 THR A N 1
ATOM 843 C CA . THR A 1 111 ? 10.688 -14.933 -8.570 1.00 91.50 111 THR A CA 1
ATOM 844 C C . THR A 1 111 ? 10.069 -14.168 -7.401 1.00 91.50 111 THR A C 1
ATOM 846 O O . THR A 1 111 ? 9.842 -12.966 -7.499 1.00 91.50 111 THR A O 1
ATOM 849 N N . ILE A 1 112 ? 9.765 -14.853 -6.297 1.00 93.31 112 ILE A N 1
ATOM 850 C CA . ILE A 1 112 ? 9.174 -14.231 -5.110 1.00 93.31 112 ILE A CA 1
ATOM 851 C C . ILE A 1 112 ? 10.249 -13.996 -4.056 1.00 93.31 112 ILE A C 1
ATOM 853 O O . ILE A 1 112 ? 10.997 -14.913 -3.714 1.00 93.31 112 ILE A O 1
ATOM 857 N N . ALA A 1 113 ? 10.253 -12.804 -3.468 1.00 92.25 113 ALA A N 1
ATOM 858 C CA . ALA A 1 113 ? 10.933 -12.546 -2.209 1.00 92.25 113 ALA A CA 1
ATOM 859 C C . ALA A 1 113 ? 10.003 -11.827 -1.227 1.00 92.25 113 ALA A C 1
ATOM 861 O O . ALA A 1 113 ? 9.131 -11.045 -1.601 1.00 92.25 113 ALA A O 1
ATOM 862 N N . LEU A 1 114 ? 10.203 -12.116 0.054 1.00 91.75 114 LEU A N 1
ATOM 863 C CA . LEU A 1 114 ? 9.573 -11.430 1.172 1.00 91.75 114 LEU A CA 1
ATOM 864 C C . LEU A 1 114 ? 10.681 -10.866 2.041 1.00 91.75 114 LEU A C 1
ATOM 866 O O . LEU A 1 114 ? 11.666 -11.557 2.307 1.00 91.75 114 LEU A O 1
ATOM 870 N N . PHE A 1 115 ? 10.510 -9.642 2.516 1.00 91.38 115 PHE A N 1
ATOM 871 C CA . PHE A 1 115 ? 11.429 -9.059 3.478 1.00 91.38 115 PHE A CA 1
ATOM 872 C C . PHE A 1 115 ? 10.673 -8.258 4.527 1.00 91.38 115 PHE A C 1
ATOM 874 O O . PHE A 1 115 ? 9.628 -7.668 4.272 1.00 91.38 115 PHE A O 1
ATOM 881 N N . GLN A 1 116 ? 11.231 -8.237 5.725 1.00 88.12 116 GLN A N 1
ATOM 882 C CA . GLN A 1 116 ? 10.800 -7.387 6.822 1.00 88.12 116 GLN A CA 1
ATOM 883 C C . GLN A 1 116 ? 12.050 -6.716 7.374 1.00 88.12 116 GLN A C 1
ATOM 885 O O . GLN A 1 116 ? 13.092 -7.362 7.499 1.00 88.12 116 GLN A O 1
ATOM 890 N N . LEU A 1 117 ? 11.959 -5.424 7.674 1.00 85.00 117 LEU A N 1
ATOM 891 C CA . LEU A 1 117 ? 13.106 -4.685 8.207 1.00 85.00 117 LEU A CA 1
ATOM 892 C C . LEU A 1 117 ? 13.296 -4.932 9.712 1.00 85.00 117 LEU A C 1
ATOM 894 O O . LEU A 1 117 ? 14.368 -4.673 10.251 1.00 85.00 117 LEU A O 1
ATOM 898 N N . GLU A 1 118 ? 12.271 -5.460 10.384 1.00 87.50 118 GLU A N 1
ATOM 899 C CA . GLU A 1 118 ? 12.229 -5.679 11.831 1.00 87.50 118 GLU A CA 1
ATOM 900 C C . GLU A 1 118 ? 11.536 -7.008 12.170 1.00 87.50 118 GLU A C 1
ATOM 902 O O . GLU A 1 118 ? 10.746 -7.510 11.364 1.00 87.50 118 GLU A O 1
ATOM 907 N N . PRO A 1 119 ? 11.833 -7.617 13.332 1.00 88.81 119 PRO A N 1
ATOM 908 C CA . PRO A 1 119 ? 11.112 -8.789 13.822 1.00 88.81 119 PRO A CA 1
ATOM 909 C C . PRO A 1 119 ? 9.695 -8.435 14.297 1.00 88.81 119 PRO A C 1
ATOM 911 O O . PRO A 1 119 ? 9.402 -7.290 14.631 1.00 88.81 119 PRO A O 1
ATOM 914 N N . ASP A 1 120 ? 8.834 -9.448 14.378 1.00 91.56 120 ASP A N 1
ATOM 915 C CA . ASP A 1 120 ? 7.535 -9.316 15.042 1.00 91.56 120 ASP A CA 1
ATOM 916 C C . ASP A 1 120 ? 7.716 -9.201 16.561 1.00 91.56 120 ASP A C 1
ATOM 918 O O . ASP A 1 120 ? 8.514 -9.933 17.154 1.00 91.56 120 ASP A O 1
ATOM 922 N N . GLU A 1 121 ? 6.910 -8.358 17.207 1.00 87.31 121 GLU A N 1
ATOM 923 C CA . GLU A 1 121 ? 6.898 -8.196 18.664 1.00 87.31 121 GLU A CA 1
ATOM 924 C C . GLU A 1 121 ? 5.474 -8.343 19.219 1.00 87.31 121 GLU A C 1
ATOM 926 O O . GLU A 1 121 ? 4.745 -7.374 19.437 1.00 87.31 121 GLU A O 1
ATOM 931 N N . GLY A 1 122 ? 5.057 -9.588 19.464 1.00 85.19 122 GLY A N 1
ATOM 932 C CA . GLY A 1 122 ? 3.700 -9.885 19.929 1.00 85.19 122 GLY A CA 1
ATOM 933 C C . GLY A 1 122 ? 2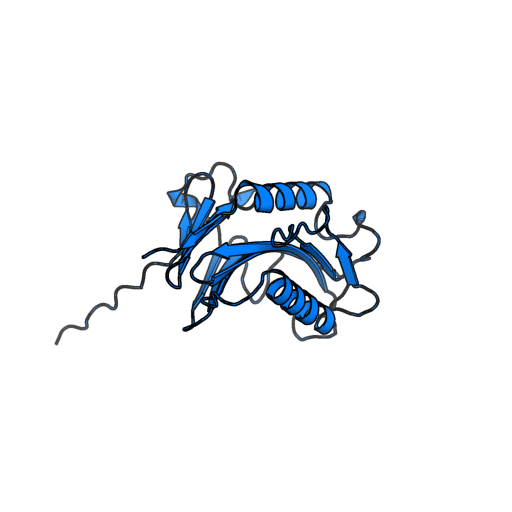.658 -9.495 18.878 1.00 85.19 122 GLY A C 1
ATOM 934 O O . GLY A 1 122 ? 2.701 -9.995 17.757 1.00 85.19 122 GLY A O 1
ATOM 935 N N . ASP A 1 123 ? 1.735 -8.602 19.241 1.00 82.62 123 ASP A N 1
ATOM 936 C CA . ASP A 1 123 ? 0.724 -8.064 18.319 1.00 82.62 123 ASP A CA 1
ATOM 937 C C . ASP A 1 123 ? 1.249 -6.903 17.455 1.00 82.62 123 ASP A C 1
ATOM 939 O O . ASP A 1 123 ? 0.547 -6.439 16.555 1.00 82.62 123 ASP A O 1
ATOM 943 N N . ASN A 1 124 ? 2.477 -6.435 17.702 1.00 84.69 124 ASN A N 1
ATOM 944 C CA . ASN A 1 124 ? 3.135 -5.448 16.857 1.00 84.69 124 ASN A CA 1
ATOM 945 C C . ASN A 1 124 ? 3.750 -6.147 15.636 1.00 84.69 124 ASN A C 1
ATOM 947 O O . ASN A 1 124 ? 4.771 -6.832 15.742 1.00 84.69 124 ASN A O 1
ATOM 951 N N . ILE A 1 125 ? 3.105 -5.979 14.483 1.00 92.38 125 ILE A N 1
ATOM 952 C CA . ILE A 1 125 ? 3.527 -6.557 13.207 1.00 92.38 125 ILE A CA 1
ATOM 953 C C . ILE A 1 125 ? 4.094 -5.432 12.328 1.00 92.38 125 ILE A C 1
ATOM 955 O O . ILE A 1 125 ? 3.317 -4.584 11.879 1.00 92.38 125 ILE A O 1
ATOM 959 N N . PRO A 1 126 ? 5.416 -5.394 12.069 1.00 93.00 126 PRO A N 1
ATOM 960 C CA . PRO A 1 126 ? 6.010 -4.353 11.238 1.00 93.00 126 PRO A CA 1
ATOM 961 C C . PRO A 1 126 ? 5.525 -4.459 9.783 1.00 93.00 126 PRO A C 1
ATOM 963 O O . PRO A 1 126 ? 5.043 -5.519 9.359 1.00 93.00 126 PRO A O 1
ATOM 966 N N . PRO A 1 127 ? 5.670 -3.383 8.985 1.00 96.00 127 PRO A N 1
ATOM 967 C CA . PRO A 1 127 ? 5.390 -3.452 7.562 1.00 96.00 127 PRO A CA 1
ATOM 968 C C . PRO A 1 127 ? 6.182 -4.564 6.866 1.00 96.00 127 PRO A C 1
ATOM 970 O O . PRO A 1 127 ? 7.356 -4.801 7.161 1.00 96.00 127 PRO A O 1
ATOM 973 N N . LEU A 1 128 ? 5.523 -5.226 5.920 1.00 95.62 128 LEU A N 1
ATOM 974 C CA . LEU A 1 128 ? 6.078 -6.306 5.116 1.00 95.62 128 LEU A CA 1
ATOM 975 C C . LEU A 1 128 ? 6.371 -5.799 3.703 1.00 95.62 128 LEU A C 1
ATOM 977 O O . LEU A 1 128 ? 5.527 -5.147 3.088 1.00 95.62 128 LEU A O 1
ATOM 981 N N . GLY A 1 129 ? 7.542 -6.152 3.186 1.00 95.81 129 GLY A N 1
ATOM 982 C CA . GLY A 1 129 ? 7.892 -6.035 1.781 1.00 95.81 129 GLY A CA 1
ATOM 983 C C . GLY A 1 129 ? 7.630 -7.327 1.026 1.00 95.81 129 GLY A C 1
ATOM 984 O O . GLY A 1 129 ? 7.989 -8.418 1.477 1.00 95.81 129 GLY A O 1
ATOM 985 N N . PHE A 1 130 ? 7.013 -7.191 -0.140 1.00 95.75 130 PHE A N 1
ATOM 986 C CA . PHE A 1 130 ? 6.786 -8.266 -1.089 1.00 95.75 130 PHE A CA 1
ATOM 987 C C . PHE A 1 130 ? 7.398 -7.895 -2.439 1.00 95.75 130 PHE A C 1
ATOM 989 O O . PHE A 1 130 ? 7.210 -6.787 -2.934 1.00 95.75 130 PHE A O 1
ATOM 996 N N . VAL A 1 131 ? 8.121 -8.835 -3.036 1.00 96.88 131 VAL A N 1
ATOM 997 C CA . VAL A 1 131 ? 8.753 -8.693 -4.345 1.00 96.88 131 VAL A CA 1
ATOM 998 C C . VAL A 1 131 ? 8.262 -9.827 -5.226 1.00 96.88 131 VAL A C 1
ATOM 1000 O O . VAL A 1 131 ? 8.493 -10.996 -4.924 1.00 96.88 131 VAL A O 1
ATOM 1003 N N . CYS A 1 132 ? 7.620 -9.474 -6.331 1.00 96.81 132 CYS A N 1
ATOM 1004 C CA . CYS A 1 132 ? 7.321 -10.368 -7.431 1.00 96.81 132 CYS A CA 1
ATOM 1005 C C . CYS A 1 132 ? 8.112 -9.947 -8.664 1.00 96.81 132 CYS A C 1
ATOM 1007 O O . CYS A 1 132 ? 7.721 -9.023 -9.374 1.00 96.81 132 CYS A O 1
ATOM 1009 N N . GLY A 1 133 ? 9.206 -10.650 -8.949 1.00 97.19 133 GLY A N 1
ATOM 1010 C CA . GLY A 1 133 ? 10.009 -10.402 -10.145 1.00 97.19 133 GLY A CA 1
ATOM 1011 C C . GLY A 1 133 ? 9.239 -10.674 -11.437 1.00 97.19 133 GLY A C 1
ATOM 1012 O O . GLY A 1 133 ? 9.465 -10.001 -12.439 1.00 97.19 133 GLY A O 1
ATOM 1013 N N . SER A 1 134 ? 8.292 -11.621 -11.428 1.00 97.06 134 SER A N 1
ATOM 1014 C CA . SER A 1 134 ? 7.415 -11.868 -12.572 1.00 97.06 134 SER A CA 1
ATOM 1015 C C . SER A 1 134 ? 6.076 -12.484 -12.172 1.00 97.06 134 SER A C 1
ATOM 1017 O O . SER A 1 134 ? 6.012 -13.536 -11.534 1.00 97.06 134 SER A O 1
ATOM 1019 N N . TYR A 1 135 ? 4.988 -11.872 -12.633 1.00 95.38 135 TYR A N 1
ATOM 1020 C CA . TYR A 1 135 ? 3.651 -12.447 -12.526 1.00 95.38 135 TYR A CA 1
ATOM 1021 C C . TYR A 1 135 ? 3.516 -13.766 -13.301 1.00 95.38 135 TYR A C 1
ATOM 1023 O O . TYR A 1 135 ? 4.215 -14.015 -14.289 1.00 95.38 135 TYR A O 1
ATOM 1031 N N . LEU A 1 136 ? 2.573 -14.613 -12.875 1.00 94.25 136 LEU A N 1
ATOM 1032 C CA . LEU A 1 136 ? 2.051 -15.686 -13.722 1.00 94.25 136 LEU A CA 1
ATOM 1033 C C . LEU A 1 136 ? 1.457 -15.096 -15.012 1.00 94.25 136 LEU A C 1
ATOM 1035 O O . LEU A 1 136 ? 1.128 -13.911 -15.071 1.00 94.25 136 LEU A O 1
ATOM 1039 N N . ASP A 1 137 ? 1.288 -15.927 -16.044 1.00 91.25 137 ASP A N 1
ATOM 1040 C CA . ASP A 1 137 ? 0.687 -15.501 -17.315 1.00 91.25 137 ASP A CA 1
ATOM 1041 C C . ASP A 1 137 ? -0.824 -15.246 -17.154 1.00 91.25 137 ASP A C 1
ATOM 1043 O O . ASP A 1 137 ? -1.675 -16.079 -17.468 1.00 91.25 137 ASP A O 1
ATOM 1047 N N . LEU A 1 138 ? -1.142 -14.096 -16.561 1.00 87.50 138 LEU A N 1
ATOM 1048 C CA . LEU A 1 138 ? -2.480 -13.625 -16.241 1.00 87.50 138 LEU A CA 1
ATOM 1049 C C . LEU A 1 138 ? -2.845 -12.464 -17.181 1.00 87.50 138 LEU A C 1
ATOM 1051 O O . LEU A 1 138 ? -1.991 -11.613 -17.471 1.00 87.50 138 LEU A O 1
ATOM 1055 N N . PRO A 1 139 ? -4.107 -12.371 -17.642 1.00 88.12 139 PRO A N 1
ATOM 1056 C CA . PRO A 1 139 ? -4.551 -11.262 -18.481 1.00 88.12 139 PRO A CA 1
ATOM 1057 C C . PRO A 1 139 ? -4.246 -9.904 -17.833 1.00 88.12 139 PRO A C 1
ATOM 1059 O O . PRO A 1 139 ? -4.707 -9.628 -16.731 1.00 88.12 139 PRO A O 1
ATOM 1062 N N . GLY A 1 140 ? -3.473 -9.062 -18.524 1.00 85.50 140 GLY A N 1
ATOM 1063 C CA . GLY A 1 140 ? -3.087 -7.726 -18.048 1.00 85.50 140 GLY A CA 1
ATOM 1064 C C . GLY A 1 140 ? -1.825 -7.651 -17.181 1.00 85.50 140 GLY A C 1
ATOM 1065 O O . GLY A 1 140 ? -1.386 -6.542 -16.904 1.00 85.50 140 GLY A O 1
ATOM 1066 N N . TYR A 1 141 ? -1.222 -8.786 -16.807 1.00 89.31 141 TYR A N 1
ATOM 1067 C CA . TYR A 1 141 ? -0.033 -8.845 -15.936 1.00 89.31 141 TYR A CA 1
ATOM 1068 C C . TYR A 1 141 ? 1.162 -9.570 -16.575 1.00 89.31 141 TYR A C 1
ATOM 1070 O O . TYR A 1 141 ? 2.268 -9.550 -16.039 1.00 89.31 141 TYR A O 1
ATOM 1078 N N . SER A 1 142 ? 0.957 -10.223 -17.723 1.00 90.62 142 SER A N 1
ATOM 1079 C CA . SER A 1 142 ? 2.012 -10.962 -18.423 1.00 90.62 142 SER A CA 1
ATOM 1080 C C . SER A 1 142 ? 3.223 -10.072 -18.732 1.00 90.62 142 SER A C 1
ATOM 1082 O O . SER A 1 142 ? 3.085 -8.972 -19.271 1.00 90.62 142 SER A O 1
ATOM 1084 N N . GLY A 1 143 ? 4.417 -10.552 -18.372 1.00 93.31 143 GLY A N 1
ATOM 1085 C CA . GLY A 1 143 ? 5.685 -9.837 -18.559 1.00 93.31 143 GLY A CA 1
ATOM 1086 C C . GLY A 1 143 ? 5.941 -8.689 -17.577 1.00 93.31 143 GLY A C 1
ATOM 1087 O O . GLY A 1 143 ? 6.917 -7.962 -17.757 1.00 93.31 143 GLY A O 1
ATOM 1088 N N . GLN A 1 144 ? 5.102 -8.529 -16.550 1.00 96.06 144 GLN A N 1
ATOM 1089 C CA . GLN A 1 144 ? 5.267 -7.522 -15.502 1.00 96.06 144 GLN A CA 1
ATOM 1090 C C . GLN A 1 144 ? 5.768 -8.138 -14.192 1.00 96.06 144 GLN A C 1
ATOM 1092 O O . GLN A 1 144 ? 5.607 -9.338 -13.952 1.00 96.06 144 GLN A O 1
ATOM 1097 N N . GLY A 1 145 ? 6.339 -7.287 -13.344 1.00 96.62 145 GLY A N 1
ATOM 1098 C CA . GLY A 1 145 ? 6.678 -7.566 -11.951 1.00 96.62 145 GLY A CA 1
ATOM 1099 C C . GLY A 1 145 ? 6.246 -6.414 -11.042 1.00 96.62 145 GLY A C 1
ATOM 1100 O O . GLY A 1 145 ? 5.919 -5.325 -11.522 1.00 96.62 145 GLY A O 1
ATOM 1101 N N . GLU A 1 146 ? 6.254 -6.647 -9.734 1.00 96.88 146 GLU A N 1
ATOM 1102 C CA . GLU A 1 146 ? 5.814 -5.693 -8.715 1.00 96.88 146 GLU A CA 1
ATOM 1103 C C . GLU A 1 146 ? 6.666 -5.764 -7.448 1.00 96.88 146 GLU A C 1
ATOM 1105 O O . GLU A 1 146 ? 7.063 -6.842 -7.007 1.00 96.88 146 GLU A O 1
ATOM 1110 N N . VAL A 1 147 ? 6.894 -4.608 -6.834 1.00 97.62 147 VAL A N 1
ATOM 1111 C CA . VAL A 1 147 ? 7.308 -4.497 -5.434 1.00 97.62 147 VAL A CA 1
ATOM 1112 C C . VAL A 1 147 ? 6.164 -3.853 -4.662 1.00 97.62 147 VAL A C 1
ATOM 1114 O O . VAL A 1 147 ? 5.606 -2.860 -5.116 1.00 97.62 147 VAL A O 1
ATOM 1117 N N . MET A 1 148 ? 5.825 -4.394 -3.496 1.00 96.75 148 MET A N 1
ATOM 1118 C CA . MET A 1 148 ? 4.830 -3.833 -2.586 1.00 96.75 148 MET A CA 1
ATOM 1119 C C . MET A 1 148 ? 5.434 -3.666 -1.194 1.00 96.75 148 MET A C 1
ATOM 1121 O O . MET A 1 148 ? 6.124 -4.557 -0.700 1.00 96.75 148 MET A O 1
ATOM 1125 N N . ILE A 1 149 ? 5.090 -2.571 -0.523 1.00 97.31 149 ILE A N 1
ATOM 1126 C CA . ILE A 1 149 ? 5.177 -2.457 0.934 1.00 97.31 149 ILE A CA 1
ATOM 1127 C C . ILE A 1 149 ? 3.770 -2.367 1.502 1.00 97.31 149 ILE A C 1
ATOM 1129 O O . ILE A 1 149 ? 2.946 -1.616 0.987 1.00 97.31 149 ILE A O 1
ATOM 1133 N N . VAL A 1 150 ? 3.501 -3.107 2.578 1.00 97.81 150 VAL A N 1
ATOM 1134 C CA . VAL A 1 150 ? 2.210 -3.102 3.271 1.00 97.81 150 VAL A CA 1
ATOM 1135 C C . VAL A 1 150 ? 2.393 -2.996 4.785 1.00 97.81 150 VAL A C 1
ATOM 1137 O O . VAL A 1 150 ? 3.117 -3.782 5.389 1.00 97.81 150 VAL A O 1
ATOM 1140 N N . GLY A 1 151 ? 1.737 -2.016 5.402 1.00 97.50 151 GLY A N 1
ATOM 1141 C CA . GLY A 1 151 ? 1.589 -1.872 6.850 1.00 97.50 151 GLY A CA 1
ATOM 1142 C C . GLY A 1 151 ? 0.263 -2.455 7.345 1.00 97.50 151 GLY A C 1
ATOM 1143 O O . GLY A 1 151 ? -0.717 -2.499 6.598 1.00 97.50 151 GLY A O 1
ATOM 1144 N N . PHE A 1 152 ? 0.226 -2.877 8.610 1.00 97.19 152 PHE A N 1
ATOM 1145 C CA . PHE A 1 152 ? -0.916 -3.544 9.242 1.00 97.19 152 PHE A CA 1
ATOM 1146 C C . PHE A 1 152 ? -1.334 -2.800 10.510 1.00 97.19 152 PHE A C 1
ATOM 1148 O O . PHE A 1 152 ? -0.496 -2.506 11.357 1.00 97.19 152 PHE A O 1
ATOM 1155 N N . TYR A 1 153 ? -2.628 -2.521 10.660 1.00 97.12 153 TYR A N 1
ATOM 1156 C CA . TYR A 1 153 ? -3.145 -1.672 11.736 1.00 97.12 153 TYR A CA 1
ATOM 1157 C C . TYR A 1 153 ? -4.400 -2.277 12.346 1.00 97.12 153 TYR A C 1
ATOM 1159 O O . TYR A 1 153 ? -5.210 -2.878 11.640 1.00 97.12 153 TYR A O 1
ATOM 1167 N N . LYS A 1 154 ? -4.572 -2.118 13.659 1.00 95.94 154 LYS A N 1
ATOM 1168 C CA . LYS A 1 154 ? -5.719 -2.642 14.407 1.00 95.94 154 LYS A CA 1
ATOM 1169 C C . LYS A 1 154 ? -6.397 -1.531 15.202 1.00 95.94 154 LYS A C 1
ATOM 1171 O O . LYS A 1 154 ? -5.724 -0.668 15.754 1.00 95.94 154 LYS A O 1
ATOM 1176 N N . SER A 1 155 ? -7.721 -1.591 15.270 1.00 96.00 155 SER A N 1
ATOM 1177 C CA . SER A 1 155 ? -8.562 -0.802 16.168 1.00 96.00 155 SER A CA 1
ATOM 1178 C C . SER A 1 155 ? -9.540 -1.725 16.903 1.00 96.00 155 SER A C 1
ATOM 1180 O O . SER A 1 155 ? -9.593 -2.930 16.653 1.00 96.00 155 SER A O 1
ATOM 1182 N N . GLU A 1 156 ? -10.359 -1.163 17.788 1.00 95.25 156 GLU A N 1
ATOM 1183 C CA . GLU A 1 156 ? -11.434 -1.908 18.456 1.00 95.25 156 GLU A CA 1
ATOM 1184 C C . GLU A 1 156 ? -12.551 -2.352 17.496 1.00 95.25 156 GLU A C 1
ATOM 1186 O O . GLU A 1 156 ? -13.296 -3.280 17.803 1.00 95.25 156 GLU A O 1
ATOM 1191 N N . ARG A 1 157 ? -12.683 -1.709 16.328 1.00 96.56 157 ARG A N 1
ATOM 1192 C CA . ARG A 1 157 ? -13.737 -1.999 15.341 1.00 96.56 157 ARG A CA 1
ATOM 1193 C C . ARG A 1 157 ? -13.265 -2.914 14.212 1.00 96.56 157 ARG A C 1
ATOM 1195 O O . ARG A 1 157 ? -14.096 -3.413 13.455 1.00 96.56 157 ARG A O 1
ATOM 1202 N N . GLY A 1 158 ? -11.960 -3.153 14.089 1.00 96.69 158 GLY A N 1
ATOM 1203 C CA . GLY A 1 158 ? -11.433 -3.933 12.982 1.00 96.69 158 GLY A CA 1
ATOM 1204 C C . GLY A 1 158 ? -9.942 -3.784 12.736 1.00 96.69 158 GLY A C 1
ATOM 1205 O O . GLY A 1 158 ? -9.157 -3.465 13.628 1.00 96.69 158 GLY A O 1
ATOM 1206 N N . VAL A 1 159 ? -9.557 -4.058 11.495 1.00 97.56 159 VAL A N 1
ATOM 1207 C CA . VAL A 1 159 ? -8.169 -4.022 11.032 1.00 97.56 159 VAL A CA 1
ATOM 1208 C C . VAL A 1 159 ? -8.082 -3.264 9.718 1.00 97.56 159 VAL A C 1
ATOM 1210 O O . VAL A 1 159 ? -9.059 -3.165 8.976 1.00 97.56 159 VAL A O 1
ATOM 1213 N N . ALA A 1 160 ? -6.903 -2.747 9.405 1.00 98.00 160 ALA A N 1
ATOM 1214 C CA . ALA A 1 160 ? -6.632 -2.105 8.135 1.00 98.00 160 ALA A CA 1
ATOM 1215 C C . ALA A 1 160 ? -5.246 -2.466 7.610 1.00 98.00 160 ALA A C 1
ATOM 1217 O O . ALA A 1 160 ? -4.345 -2.832 8.367 1.00 98.00 160 ALA A O 1
ATOM 1218 N N . THR A 1 161 ? -5.075 -2.302 6.303 1.00 98.12 161 THR A N 1
ATOM 1219 C CA . THR A 1 161 ? -3.763 -2.255 5.665 1.00 98.12 161 THR A CA 1
ATOM 1220 C C . THR A 1 161 ? -3.584 -0.955 4.913 1.00 98.12 161 THR A C 1
ATOM 1222 O O . THR A 1 161 ? -4.520 -0.508 4.250 1.00 98.12 161 THR A O 1
ATOM 1225 N N . VAL A 1 162 ? -2.372 -0.413 4.938 1.00 98.38 162 VAL A N 1
ATOM 1226 C CA . VAL A 1 162 ? -1.925 0.653 4.031 1.00 98.38 162 VAL A CA 1
ATOM 1227 C C . VAL A 1 162 ? -0.819 0.081 3.171 1.00 98.38 162 VAL A C 1
ATOM 1229 O O . VAL A 1 162 ? 0.036 -0.630 3.689 1.00 98.38 162 VAL A O 1
ATOM 1232 N N . TYR A 1 163 ? -0.858 0.325 1.869 1.00 97.88 163 TYR A N 1
ATOM 1233 C CA . TYR A 1 163 ? 0.066 -0.296 0.933 1.00 97.88 163 TYR A CA 1
ATOM 1234 C C . TYR A 1 163 ? 0.491 0.664 -0.167 1.00 97.88 163 TYR A C 1
ATOM 1236 O O . TYR A 1 163 ? -0.283 1.519 -0.597 1.00 97.88 163 TYR A O 1
ATOM 1244 N N . GLN A 1 164 ? 1.738 0.510 -0.602 1.00 97.88 164 GLN A N 1
ATOM 1245 C CA . GLN A 1 164 ? 2.275 1.135 -1.803 1.00 97.88 164 GLN A CA 1
ATOM 1246 C C . GLN A 1 164 ? 2.845 0.046 -2.700 1.00 97.88 164 GLN A C 1
ATOM 1248 O O . GLN A 1 164 ? 3.614 -0.796 -2.238 1.00 97.88 164 GLN A O 1
ATOM 1253 N N . GLU A 1 165 ? 2.458 0.078 -3.966 1.00 97.25 165 GLU A N 1
ATOM 1254 C CA . GLU A 1 165 ? 2.871 -0.862 -4.998 1.00 97.25 165 GLU A CA 1
ATOM 1255 C C . GLU A 1 165 ? 3.576 -0.100 -6.125 1.00 97.25 165 GLU A C 1
ATOM 1257 O O . GLU A 1 165 ? 3.125 0.963 -6.565 1.00 97.25 165 GLU A O 1
ATOM 1262 N N . TRP A 1 166 ? 4.671 -0.671 -6.617 1.00 97.50 166 TRP A N 1
ATOM 1263 C CA . TRP A 1 166 ? 5.407 -0.218 -7.790 1.00 97.50 166 TRP A CA 1
ATOM 1264 C C . TRP A 1 166 ? 5.447 -1.356 -8.793 1.00 97.50 166 TRP A C 1
ATOM 1266 O O . TRP A 1 166 ? 5.964 -2.435 -8.498 1.00 97.50 166 TRP A O 1
ATOM 1276 N N . ARG A 1 167 ? 4.928 -1.111 -9.992 1.00 96.06 167 ARG A N 1
ATOM 1277 C CA . ARG A 1 167 ? 4.809 -2.114 -11.045 1.00 96.06 167 ARG A CA 1
ATOM 1278 C C . ARG A 1 167 ? 5.565 -1.686 -12.290 1.00 96.06 167 ARG A C 1
ATOM 1280 O O . ARG A 1 167 ? 5.534 -0.527 -12.698 1.00 96.06 167 ARG A O 1
ATOM 1287 N N . GLY A 1 168 ? 6.217 -2.651 -12.922 1.00 95.88 168 GLY A N 1
ATOM 1288 C CA . GLY A 1 168 ? 6.996 -2.432 -14.134 1.00 95.88 168 GLY A CA 1
ATOM 1289 C C . GLY A 1 168 ? 7.136 -3.701 -14.961 1.00 95.88 168 GLY A C 1
ATOM 1290 O O . GLY A 1 168 ? 6.389 -4.663 -14.784 1.00 95.88 168 GLY A O 1
ATOM 1291 N N . ASN A 1 169 ? 8.106 -3.702 -15.875 1.00 97.06 169 ASN A N 1
ATOM 1292 C CA . ASN A 1 169 ? 8.519 -4.922 -16.570 1.00 97.06 169 ASN A CA 1
ATOM 1293 C C . ASN A 1 169 ? 9.022 -5.961 -15.559 1.00 97.06 169 ASN A C 1
ATOM 1295 O O . ASN A 1 169 ? 9.464 -5.592 -14.476 1.00 97.06 169 ASN A O 1
ATOM 1299 N N . ALA A 1 170 ? 8.995 -7.241 -15.925 1.00 97.38 170 ALA A N 1
ATOM 1300 C CA . ALA A 1 170 ? 9.609 -8.290 -15.119 1.00 97.38 170 ALA A CA 1
ATOM 1301 C C . ALA A 1 170 ? 11.096 -7.993 -14.833 1.00 97.38 170 ALA A C 1
ATOM 1303 O O . ALA A 1 170 ? 11.811 -7.461 -15.689 1.00 97.38 170 ALA A O 1
ATOM 1304 N N . PHE A 1 171 ? 11.550 -8.358 -13.637 1.00 97.81 171 PHE A N 1
ATOM 1305 C CA . PHE A 1 171 ? 12.876 -8.045 -13.103 1.00 97.81 171 PHE A CA 1
ATOM 1306 C C . PHE A 1 171 ? 13.416 -9.191 -12.230 1.00 97.81 171 PHE A C 1
ATOM 1308 O O . PHE A 1 171 ? 12.715 -10.170 -11.962 1.00 97.81 171 PHE A O 1
ATOM 1315 N N . ASP A 1 172 ? 14.675 -9.093 -11.797 1.00 96.50 172 ASP A N 1
ATOM 1316 C CA . ASP A 1 172 ? 15.288 -10.087 -10.914 1.00 96.50 172 ASP A CA 1
ATOM 1317 C C . ASP A 1 172 ? 14.942 -9.773 -9.452 1.00 96.50 172 ASP A C 1
ATOM 1319 O O . ASP A 1 172 ? 15.398 -8.789 -8.869 1.00 96.50 172 ASP A O 1
ATOM 1323 N N . ALA A 1 173 ? 14.130 -10.629 -8.831 1.00 95.44 173 ALA A N 1
ATOM 1324 C CA . ALA A 1 173 ? 13.708 -10.459 -7.442 1.00 95.44 173 ALA A CA 1
ATOM 1325 C C . ALA A 1 173 ? 14.873 -10.502 -6.434 1.00 95.44 173 ALA A C 1
ATOM 1327 O O . ALA A 1 173 ? 14.699 -10.081 -5.293 1.00 95.44 173 ALA A O 1
ATOM 1328 N N . THR A 1 174 ? 16.048 -10.994 -6.835 1.00 93.81 174 THR A N 1
ATOM 1329 C CA . THR A 1 174 ? 17.247 -11.081 -5.989 1.00 93.81 174 THR A CA 1
ATOM 1330 C C . THR A 1 17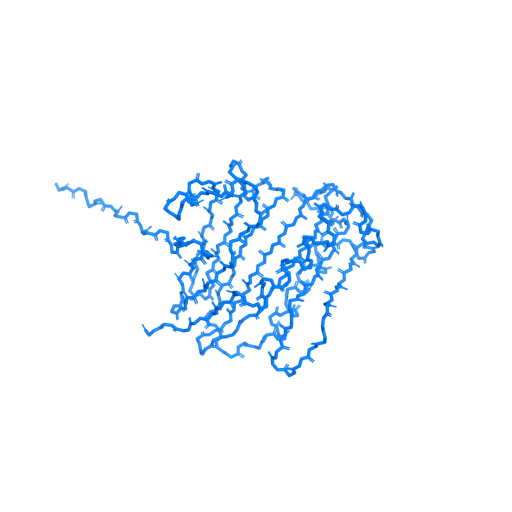4 ? 18.220 -9.915 -6.173 1.00 93.81 174 THR A C 1
ATOM 1332 O O . THR A 1 174 ? 19.110 -9.739 -5.341 1.00 93.81 174 THR A O 1
ATOM 1335 N N . ASP A 1 175 ? 18.034 -9.090 -7.209 1.00 95.06 175 ASP A N 1
ATOM 1336 C CA . ASP A 1 175 ? 18.854 -7.910 -7.491 1.00 95.06 175 ASP A CA 1
ATOM 1337 C C . ASP A 1 175 ? 18.005 -6.636 -7.418 1.00 95.06 175 ASP A C 1
ATOM 1339 O O . ASP A 1 175 ? 17.318 -6.256 -8.373 1.00 95.06 175 ASP A O 1
ATOM 1343 N N . SER A 1 176 ? 18.092 -5.943 -6.279 1.00 95.31 176 SER A N 1
ATOM 1344 C CA . SER A 1 176 ? 17.327 -4.722 -6.014 1.00 95.31 176 SER A CA 1
ATOM 1345 C C . SER A 1 176 ? 17.639 -3.565 -6.959 1.00 95.31 176 SER A C 1
ATOM 1347 O O . SER A 1 176 ? 16.859 -2.621 -7.032 1.00 95.31 176 SER A O 1
ATOM 1349 N N . SER A 1 177 ? 18.744 -3.616 -7.709 1.00 96.75 177 SER A N 1
ATOM 1350 C CA . SER A 1 177 ? 19.042 -2.605 -8.730 1.00 96.75 177 SER A CA 1
ATOM 1351 C C . SER A 1 177 ? 18.157 -2.728 -9.977 1.00 96.75 177 SER A C 1
ATOM 1353 O O . SER A 1 177 ? 18.078 -1.789 -10.769 1.00 96.75 177 SER A O 1
ATOM 1355 N N . THR A 1 178 ? 17.475 -3.867 -10.143 1.00 97.25 178 THR A N 1
ATOM 1356 C CA . THR A 1 178 ? 16.562 -4.132 -11.265 1.00 97.25 178 THR A CA 1
ATOM 1357 C C . THR A 1 178 ? 15.099 -3.837 -10.941 1.00 97.25 178 THR A C 1
ATOM 1359 O O . THR A 1 178 ? 14.254 -3.866 -11.836 1.00 97.25 178 THR A O 1
ATOM 1362 N N . TRP A 1 179 ? 14.786 -3.559 -9.674 1.00 97.62 179 TRP A N 1
ATOM 1363 C CA . TRP A 1 179 ? 13.423 -3.325 -9.206 1.00 97.62 179 TRP A CA 1
ATOM 1364 C C . TRP A 1 179 ? 12.863 -1.997 -9.748 1.00 97.62 179 TRP A C 1
ATOM 1366 O O . TRP A 1 179 ? 13.623 -1.069 -10.034 1.00 97.62 179 TRP A O 1
ATOM 1376 N N . PRO A 1 180 ? 11.528 -1.850 -9.854 1.00 96.94 180 PRO A N 1
ATOM 1377 C CA . PRO A 1 180 ? 10.884 -0.606 -10.290 1.00 96.94 180 PRO A CA 1
ATOM 1378 C C . PRO A 1 180 ? 10.944 0.523 -9.243 1.00 96.94 180 PRO A C 1
ATOM 1380 O O . PRO A 1 180 ? 10.363 1.585 -9.457 1.00 96.94 180 PRO A O 1
ATOM 1383 N N . VAL A 1 181 ? 11.612 0.291 -8.112 1.00 96.50 181 VAL A N 1
ATOM 1384 C CA . VAL A 1 181 ? 11.716 1.185 -6.957 1.00 96.50 181 VAL A CA 1
ATOM 1385 C C . VAL A 1 181 ? 13.088 1.011 -6.302 1.00 96.50 181 VAL A C 1
ATOM 1387 O O . VAL A 1 181 ? 13.663 -0.078 -6.335 1.00 96.50 181 VAL A O 1
ATOM 1390 N N . SER A 1 182 ? 13.622 2.080 -5.709 1.00 95.69 182 SER A N 1
ATOM 1391 C CA . SER A 1 182 ? 14.899 2.036 -4.987 1.00 95.69 182 SER A CA 1
ATOM 1392 C C . SER A 1 182 ? 14.751 1.516 -3.551 1.00 95.69 182 SER A C 1
ATOM 1394 O O . SER A 1 182 ? 13.690 1.633 -2.940 1.00 95.69 182 SER A O 1
ATOM 1396 N N . VAL A 1 183 ? 15.838 0.988 -2.980 1.00 94.75 183 VAL A N 1
ATOM 1397 C CA . VAL A 1 183 ? 15.865 0.566 -1.566 1.00 94.75 183 VAL A CA 1
ATOM 1398 C C . VAL A 1 183 ? 15.615 1.751 -0.625 1.00 94.75 183 VAL A C 1
ATOM 1400 O O . VAL A 1 183 ? 14.841 1.616 0.317 1.00 94.75 183 VAL A O 1
ATOM 1403 N N . ASP A 1 184 ? 16.178 2.925 -0.918 1.00 94.75 184 ASP A N 1
ATOM 1404 C CA . ASP A 1 184 ? 15.987 4.132 -0.101 1.00 94.75 184 ASP A CA 1
ATOM 1405 C C . ASP A 1 184 ? 14.506 4.560 -0.043 1.00 94.75 184 ASP A C 1
ATOM 1407 O O . ASP A 1 184 ? 13.997 4.926 1.016 1.00 94.75 184 ASP A O 1
ATOM 1411 N N . GLU A 1 185 ? 13.792 4.474 -1.172 1.00 95.12 185 GLU A N 1
ATOM 1412 C CA . GLU A 1 185 ? 12.353 4.774 -1.248 1.00 95.12 185 GLU A CA 1
ATOM 1413 C C . GLU A 1 185 ? 11.521 3.755 -0.450 1.00 95.12 185 GLU A C 1
ATOM 1415 O O . GLU A 1 185 ? 10.589 4.126 0.268 1.00 95.12 185 GLU A O 1
ATOM 1420 N N . ILE A 1 186 ? 11.904 2.474 -0.496 1.00 95.44 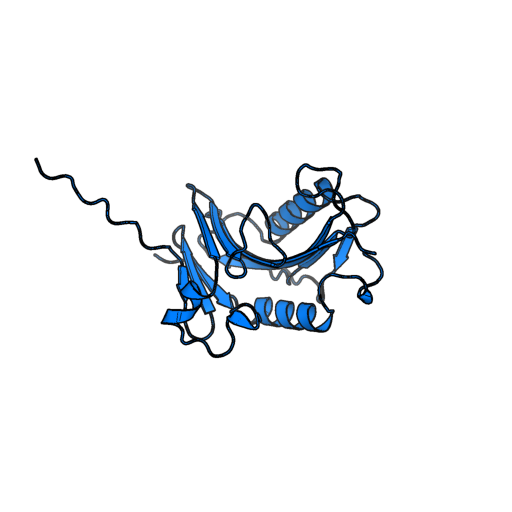186 ILE A N 1
ATOM 1421 C CA . ILE A 1 186 ? 11.294 1.416 0.318 1.00 95.44 186 ILE A CA 1
ATOM 1422 C C . ILE A 1 186 ? 11.476 1.700 1.814 1.00 95.44 186 ILE A C 1
ATOM 1424 O O . ILE A 1 186 ? 10.502 1.670 2.568 1.00 95.44 186 ILE A O 1
ATOM 1428 N N . GLU A 1 187 ? 12.704 1.969 2.261 1.00 94.88 187 GLU A N 1
ATOM 1429 C CA . GLU A 1 187 ? 13.006 2.203 3.677 1.00 94.88 187 GLU A CA 1
ATOM 1430 C C . GLU A 1 187 ? 12.285 3.445 4.210 1.00 94.88 187 GLU A C 1
ATOM 1432 O O . GLU A 1 187 ? 11.697 3.405 5.298 1.00 94.88 187 GLU A O 1
ATOM 1437 N N . LEU A 1 188 ? 12.249 4.521 3.415 1.00 94.75 188 LEU A N 1
ATOM 1438 C CA . LEU A 1 188 ? 11.484 5.725 3.730 1.00 94.75 188 LEU A CA 1
ATOM 1439 C C . LEU A 1 188 ? 9.998 5.399 3.925 1.00 94.75 188 LEU A C 1
ATOM 1441 O O . LEU A 1 188 ? 9.406 5.788 4.939 1.00 94.75 188 LEU A O 1
ATOM 1445 N N . ARG A 1 189 ? 9.401 4.645 2.992 1.00 95.75 189 ARG A N 1
ATOM 1446 C CA . ARG A 1 189 ? 7.984 4.264 3.047 1.00 95.75 189 ARG A CA 1
ATOM 1447 C C . ARG A 1 189 ? 7.670 3.385 4.254 1.00 95.75 189 ARG A C 1
ATOM 1449 O O . ARG A 1 189 ? 6.674 3.624 4.938 1.00 95.75 189 ARG A O 1
ATOM 1456 N N . VAL A 1 190 ? 8.527 2.411 4.564 1.00 95.75 190 VAL A N 1
ATOM 1457 C CA . VAL A 1 190 ? 8.388 1.578 5.770 1.00 95.75 190 VAL A CA 1
ATOM 1458 C C . VAL A 1 190 ? 8.422 2.449 7.030 1.00 95.75 190 VAL A C 1
ATOM 1460 O O . VAL A 1 190 ? 7.570 2.297 7.908 1.00 95.75 190 VAL A O 1
ATOM 1463 N N . GLY A 1 191 ? 9.349 3.409 7.107 1.00 95.50 191 GLY A N 1
ATOM 1464 C CA . GLY A 1 191 ? 9.428 4.362 8.217 1.00 95.50 191 GLY A CA 1
ATOM 1465 C C . GLY A 1 191 ? 8.150 5.191 8.394 1.00 95.50 191 GLY A C 1
ATOM 1466 O O . GLY A 1 191 ? 7.662 5.349 9.519 1.00 95.50 191 GLY A O 1
ATOM 1467 N N . GLN A 1 192 ? 7.563 5.672 7.296 1.00 96.31 192 GLN A N 1
ATOM 1468 C CA . GLN A 1 192 ? 6.301 6.421 7.309 1.00 96.31 192 GLN A CA 1
ATOM 1469 C C . GLN A 1 192 ? 5.117 5.552 7.752 1.00 96.31 192 GLN A C 1
ATOM 1471 O O . GLN A 1 192 ? 4.332 5.969 8.604 1.00 96.31 192 GLN A O 1
ATOM 1476 N N . PHE A 1 193 ? 5.008 4.319 7.251 1.00 96.69 193 PHE A N 1
ATOM 1477 C CA . PHE A 1 193 ? 3.953 3.387 7.666 1.00 96.69 193 PHE A CA 1
ATOM 1478 C C . PHE A 1 193 ? 3.992 3.093 9.163 1.00 96.69 193 PHE A C 1
ATOM 1480 O O . PHE A 1 193 ? 2.941 3.004 9.795 1.00 96.69 193 PHE A O 1
ATOM 1487 N N . LYS A 1 194 ? 5.185 3.005 9.752 1.00 94.38 194 LYS A N 1
ATOM 1488 C CA . LYS A 1 194 ? 5.336 2.776 11.192 1.00 94.38 194 LYS A CA 1
ATOM 1489 C C . LYS A 1 194 ? 4.975 3.981 12.056 1.00 94.38 194 LYS A C 1
ATOM 1491 O O . LYS A 1 194 ? 4.480 3.798 13.161 1.00 94.38 194 LYS A O 1
ATOM 1496 N N . SER A 1 195 ? 5.303 5.192 11.606 1.00 94.88 195 SER A N 1
ATOM 1497 C CA . SER A 1 195 ? 5.314 6.381 12.475 1.00 94.88 195 SER A CA 1
ATOM 1498 C C . SER A 1 195 ? 4.189 7.378 12.214 1.00 94.88 195 SER A C 1
ATOM 1500 O O . SER A 1 195 ? 3.899 8.190 13.088 1.00 94.88 195 SER A O 1
ATOM 1502 N N . GLN A 1 196 ? 3.564 7.331 11.037 1.00 96.50 196 GLN A N 1
ATOM 1503 C CA . GLN A 1 196 ? 2.600 8.344 10.586 1.00 96.50 196 GLN A CA 1
ATOM 1504 C C . GLN A 1 196 ? 1.221 7.751 10.281 1.00 96.50 196 GLN A C 1
ATOM 1506 O O . GLN A 1 196 ? 0.235 8.470 10.202 1.00 96.50 196 GLN A O 1
ATOM 1511 N N . THR A 1 197 ? 1.108 6.429 10.141 1.00 97.12 197 THR A N 1
ATOM 1512 C CA . THR A 1 197 ? -0.197 5.804 9.898 1.00 97.12 197 THR A CA 1
ATOM 1513 C C . THR A 1 197 ? -0.908 5.508 11.208 1.00 97.12 197 THR A C 1
ATOM 1515 O O . THR A 1 197 ? -0.324 4.920 12.115 1.00 97.12 197 THR A O 1
ATOM 1518 N N . THR A 1 198 ? -2.184 5.878 11.304 1.00 96.88 198 THR A N 1
ATOM 1519 C CA . THR A 1 198 ? -3.011 5.597 12.488 1.00 96.88 198 THR A CA 1
ATOM 1520 C C . THR A 1 198 ? -4.398 5.132 12.067 1.00 96.88 198 THR A C 1
ATOM 1522 O O . THR A 1 198 ? -5.021 5.755 11.210 1.00 96.88 198 THR A O 1
ATOM 1525 N N . LEU A 1 199 ? -4.897 4.065 12.695 1.00 97.44 199 LEU A N 1
ATOM 1526 C CA . LEU A 1 199 ? -6.275 3.593 12.560 1.00 97.44 199 LEU A CA 1
ATOM 1527 C C . LEU A 1 199 ? -7.022 3.834 13.873 1.00 97.44 199 LEU A C 1
ATOM 1529 O O . LEU A 1 199 ? -6.620 3.324 14.917 1.00 97.44 199 LEU A O 1
ATOM 1533 N N . LEU A 1 200 ? -8.122 4.577 13.812 1.00 97.44 200 LEU A N 1
ATOM 1534 C CA . LEU A 1 200 ? -8.966 4.892 14.961 1.00 97.44 200 LEU A CA 1
ATOM 1535 C C . LEU A 1 200 ? -10.378 4.354 14.739 1.00 97.44 200 LEU A C 1
ATOM 1537 O O . LEU A 1 200 ? -10.918 4.445 13.638 1.00 97.44 200 LEU A O 1
ATOM 1541 N N . ALA A 1 201 ? -10.983 3.820 15.795 1.00 95.31 201 ALA A N 1
ATOM 1542 C CA . ALA A 1 201 ? -12.420 3.587 15.828 1.00 95.31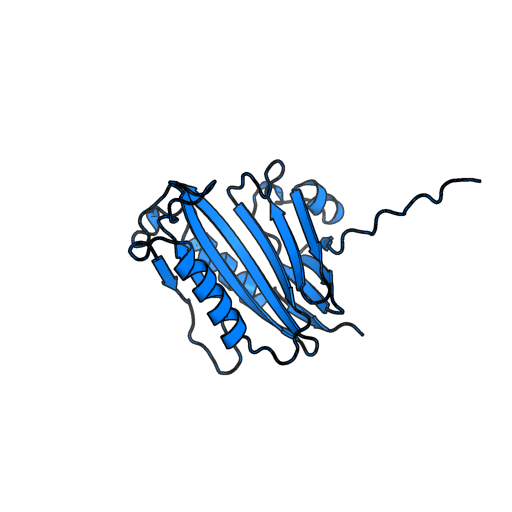 201 ALA A CA 1
ATOM 1543 C C . ALA A 1 201 ? -13.155 4.931 15.953 1.00 95.31 201 ALA A C 1
ATOM 1545 O O . ALA A 1 201 ? -12.690 5.818 16.670 1.00 95.31 201 ALA A O 1
ATOM 1546 N N . VAL A 1 202 ? -14.300 5.067 15.285 1.00 92.56 202 VAL A N 1
ATOM 1547 C CA . VAL A 1 202 ? -15.228 6.187 15.485 1.00 92.56 202 VAL A CA 1
ATOM 1548 C C . VAL A 1 202 ? -16.580 5.657 15.959 1.00 92.56 202 VAL A C 1
ATOM 1550 O O . VAL A 1 202 ? -16.990 4.555 15.579 1.00 92.56 202 VAL A O 1
ATOM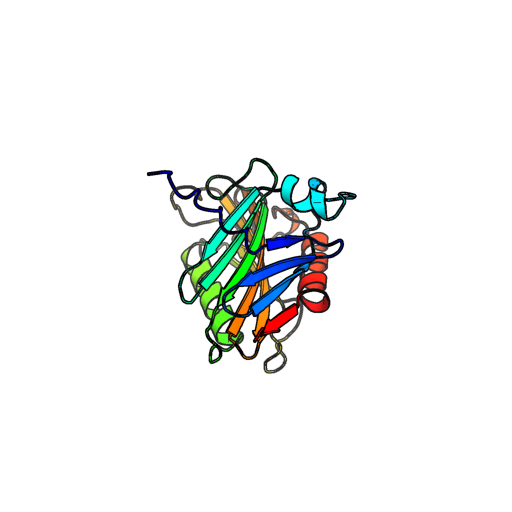 1553 N N . ASP A 1 203 ? -17.228 6.418 16.838 1.00 75.88 203 ASP A N 1
ATOM 1554 C CA . ASP A 1 203 ? -18.483 6.033 17.495 1.00 75.88 203 ASP A CA 1
ATOM 1555 C C . ASP A 1 203 ? -19.689 6.018 16.549 1.00 75.88 203 ASP A C 1
ATOM 1557 O O . ASP A 1 203 ? -19.872 6.990 15.778 1.00 75.88 203 ASP A O 1
#

Sequence (203 aa):
MPAAAQQAAAVPLEANSEHFVFSALSQTLALPLPDWSELAGAEPDMLLDRVSVSVRQDDNLARVEIFPRGEGEAIWSRLYGARVFSQADMTLASLRSAIIDVYARTCRADTIALFQLEPDEGDNIPPLGFVCGSYLDLPGYSGQGEVMIVGFYKSERGVATVYQEWRGNAFDATDSSTWPVSVDEIELRVGQFKSQTTLLAVD

Mean predicted aligned error: 5.01 Å

Radius of gyration: 17.5 Å; Cα contacts (8 Å, |Δi|>4): 411; chains: 1; bounding box: 62×42×38 Å

Solvent-accessible surface area (backbone atoms only — not comparable to full-atom values): 11225 Å² total; per-residue (Å²): 133,84,80,79,80,78,73,75,75,75,72,55,60,48,57,50,92,62,28,37,39,40,52,53,80,55,27,41,35,36,37,54,59,76,93,45,75,81,53,64,92,54,55,34,90,49,46,69,80,47,37,30,79,50,77,50,73,61,98,53,43,32,37,41,42,37,20,56,60,91,36,43,96,93,52,64,52,46,42,38,35,39,39,40,35,55,44,45,87,62,49,66,68,59,54,51,50,54,52,52,53,52,50,66,72,47,30,33,81,94,24,59,40,76,48,60,94,62,77,74,57,86,88,47,54,63,46,40,36,41,32,26,11,28,40,38,95,40,95,95,36,59,68,20,16,37,42,36,42,37,30,62,43,67,37,86,45,14,36,35,38,43,36,41,38,30,38,42,65,49,38,52,52,87,40,65,88,56,46,78,55,55,69,69,59,50,54,52,51,48,51,43,50,72,74,54,44,47,54,41,60,50,136

pLDDT: mean 91.6, std 11.08, range [39.31, 98.38]

Nearest PDB structures (foldseek):
  2cko-assembly1_A  TM=4.198E-01  e=8.762E-01  Homo sapiens
  3q64-assembly1_A-2  TM=2.662E-01  e=3.369E-01  Mesorhizobium loti
  2w7q-assembly1_A  TM=2.393E-01  e=3.564E-01  Pseudomonas aeruginosa PAO1
  6ipw-assembly1_A  TM=1.722E-01  e=2.544E-01  Streptomyces exfoliatus
  6drv-assembly1_A  TM=1.720E-01  e=2.154E+00  Escherichia coli K-12

Foldseek 3Di:
DDDDDPPDPPQQWFFAPFFIWHDDQQKIKTAGDQPDPLQPPDHRVCNPVQWDWDWDDDNFKTKIKIAGPPDDDLDGQKIWIKMWGQCLPDAQVNVVVVVVVVDCVFADVQQKDKDDPDDDDVSRDAKIKIWGLATDPDVSGHQKIKIKIKAKAHENRGIMIIMMMGMDGRFRSVDQVGHSDHPVSVVVSSVCSVPPIHMYGHD

Secondary structure (DSSP, 8-state):
-------PPPPSEEE-SSEEEEEETTEEEEEEPP--GGGTT--GGGSGGGEEEEEEE-SSEEEEEEEETT-BTTB-SEEEEEEEE--TT--HHHHHHHHHHHHHHHB-GGGEEEEESS--BTTB---EEEEESSB-S-TTTTTEEEEEEEEEEE-SS-EEEEEEEEEEE---TT-GGGSSS-HHHHHHHHHHHHHT-EEEE--